Protein AF-A0A4Y2E070-F1 (afdb_monomer)

Secondary structure (DSSP, 8-state):
--HHHHHHHHHHHHHHHHHHHHHHHHHHHHHHHHHHHHHHHHHHHHHHHHHHHHHHHHHHHHHHHHHHHHHHHHHHHHHHHHHHHHHHHHHHHHHHHHHHHHHHHHHHHHHHHHHHHHHHHHHHHHHHHHHHHHHHHHHHHHHHHHHHHHHHHHHHHHHHHHTT--HHHHHHHHHHH--GGGGGGGGGS-GGGTT-HHHHHHHHHHHHSTHHHHHHHHHHHHH--PPTT--HHHHHHHHHHHHHHH-TTS-HHHHHHHHHHHHHHH-S-HHHHHHHHTSTTTT---SHHHHHHHHHHTS---GGG-----S-------SSS--

Solvent-accessible surface area (backbone atoms only — not comparable to full-atom values): 18155 Å² total; per-residue (Å²): 125,66,67,65,52,50,54,50,47,52,50,49,51,51,48,50,52,48,50,50,50,49,49,51,53,48,49,51,51,49,49,53,52,49,50,51,48,50,53,52,49,51,53,48,49,55,52,49,51,53,47,51,54,53,50,49,52,50,50,53,52,50,51,51,52,51,50,52,53,49,51,55,49,51,54,52,50,51,50,52,49,52,50,51,52,52,49,54,52,53,53,52,52,51,51,52,52,48,54,53,49,53,54,51,50,57,51,50,54,52,51,53,53,51,52,51,54,53,49,56,50,50,53,53,52,53,52,52,53,51,52,53,48,51,53,53,52,50,52,51,50,54,54,49,52,50,52,51,50,53,51,48,51,52,52,51,51,52,53,36,59,78,69,67,53,49,62,54,53,47,14,49,50,50,63,72,67,42,55,73,81,62,38,59,53,56,77,77,50,59,78,89,42,58,50,37,39,68,57,51,52,52,48,47,46,63,59,74,32,72,52,53,60,22,52,47,34,48,49,52,60,70,73,46,59,56,58,92,90,58,51,68,67,60,52,46,55,50,41,50,51,39,41,54,58,35,40,67,88,51,57,68,69,61,43,45,41,50,34,52,52,50,48,53,72,18,47,72,51,66,68,63,33,51,58,63,68,66,46,97,53,77,89,69,49,73,50,85,64,46,60,53,51,59,54,50,67,74,51,90,62,78,74,85,72,75,72,81,77,87,83,83,87,72,96,77,79,91,79,77,85,86,124

Foldseek 3Di:
DVVVVVVVVVVVVVVVVVVVVVVVVVVVVVVVVVVVVVVVVVVVVVVVVVVVVVVVVVVVVVVVVVVVVVVVVVVVVVVVVVVVVVVVVVVVVVVVVVVVVVVVVVVVVVVVVVVVVVVVVVVVVVVVVVVVVVVVVVVVVVVVLVVVVVVVVVVLVVVCVVVVPDLQRSLVVVQVPQDDPLNVLVVVDPPVCSSHNVSSVVSSCVVSNCVVQLVVLVVCLVPAAADDPRDLVNLLVVLLVSLCRNPVVDDLQVSQLVSLVSSLVRYPDVVLSVVLVPPVPSVPSRDPVVSVVSSVVVPPDPPPPPDDDDDDDDDDDPPPPPD

Sequence (323 aa):
MAEMKAGQEEMRVAQAGLEQKMEVGQEEMRSVQEEMRSVQEEMRSVQEEMRSVQEEMRSVQEEMRSGQKRLEKELRSGQEEMKSQIQAHTESQIEEIKIHVDLCIGKIEKEVQCVKLKIEEVESEVQRKIEEVEQKVQGKIGDIERRLNELFKTHFDVVSFTNGWTDFVKANQLVASLQGSAAEVLQGIPSDKLTDITAIEKALEFRFGDRHLTQFYRTELKTKRQKQGESLQVLAADVERLMSLAYAECPLDVRESLAAQYFVDTIRDEEKQLSTRLIPDSTYVCSKFDFYLILSCHGKFDASNLKRNCCKLTMQNLSTLLA

Organism: Araneus ventricosus (NCBI:txid182803)

Structure (mmCIF, N/CA/C/O backbone):
data_AF-A0A4Y2E070-F1
#
_entry.id   AF-A0A4Y2E070-F1
#
loop_
_atom_site.group_PDB
_atom_site.id
_atom_site.type_symbol
_atom_site.label_atom_id
_atom_site.label_alt_id
_atom_site.label_comp_id
_atom_site.label_asym_id
_atom_site.label_entity_id
_atom_site.label_seq_id
_atom_site.pdbx_PDB_ins_code
_atom_site.Cartn_x
_atom_site.Cartn_y
_atom_site.Cartn_z
_atom_site.occupancy
_atom_site.B_iso_or_equiv
_atom_site.auth_seq_id
_atom_site.auth_comp_id
_atom_site.auth_asym_id
_atom_site.auth_atom_id
_atom_site.pdbx_PDB_model_num
ATOM 1 N N . MET A 1 1 ? -106.999 -14.471 136.979 1.00 51.81 1 MET A N 1
ATOM 2 C CA . MET A 1 1 ? -105.984 -15.538 136.779 1.00 51.81 1 MET A CA 1
ATOM 3 C C . MET A 1 1 ? -105.930 -16.056 135.329 1.00 51.81 1 MET A C 1
ATOM 5 O O . MET A 1 1 ? -104.889 -16.568 134.946 1.00 51.81 1 MET A O 1
ATOM 9 N N . ALA A 1 2 ? -106.987 -15.893 134.510 1.00 53.50 2 ALA A N 1
ATOM 10 C CA . ALA A 1 2 ? -106.996 -16.280 133.087 1.00 53.50 2 ALA A CA 1
ATOM 11 C C . ALA A 1 2 ? -106.392 -15.221 132.128 1.00 53.50 2 ALA A C 1
ATOM 13 O O . ALA A 1 2 ? -105.669 -15.584 131.210 1.00 53.50 2 ALA A O 1
ATOM 14 N N . GLU A 1 3 ? -106.587 -13.921 132.381 1.00 53.84 3 GLU A N 1
ATOM 15 C CA . GLU A 1 3 ? -106.097 -12.837 131.497 1.00 53.84 3 GLU A CA 1
ATOM 16 C C . GLU A 1 3 ? -104.566 -12.647 131.519 1.00 53.84 3 GLU A C 1
ATOM 18 O O . GLU A 1 3 ? -103.963 -12.315 130.505 1.00 53.84 3 GLU A O 1
ATOM 23 N N . MET A 1 4 ? -103.902 -12.950 132.642 1.00 56.19 4 MET A N 1
ATOM 24 C CA . MET A 1 4 ? -102.434 -12.875 132.756 1.00 56.19 4 MET A CA 1
ATOM 25 C C . MET A 1 4 ? -101.726 -14.022 132.011 1.00 56.19 4 MET A C 1
ATOM 27 O O . MET A 1 4 ? -100.620 -13.837 131.515 1.00 56.19 4 MET A O 1
ATOM 31 N N . LYS A 1 5 ? -102.385 -15.185 131.878 1.00 56.62 5 LYS A N 1
ATOM 32 C CA . LYS A 1 5 ? -101.902 -16.295 131.040 1.00 56.62 5 LYS A CA 1
ATOM 33 C C . LYS A 1 5 ? -102.083 -16.006 129.548 1.00 56.62 5 LYS A C 1
ATOM 35 O O . LYS A 1 5 ? -101.213 -16.371 128.773 1.00 56.62 5 LYS A O 1
ATOM 40 N N . ALA A 1 6 ? -103.163 -15.325 129.158 1.00 57.81 6 ALA A N 1
ATOM 41 C CA . ALA A 1 6 ? -103.382 -14.909 127.772 1.00 57.81 6 ALA A CA 1
ATOM 42 C C . ALA A 1 6 ? -102.360 -13.849 127.319 1.00 57.81 6 ALA A C 1
ATOM 44 O O . ALA A 1 6 ? -101.779 -13.991 126.252 1.00 57.81 6 ALA A O 1
ATOM 45 N N . GLY A 1 7 ? -102.055 -12.855 128.163 1.00 60.75 7 GLY A N 1
ATOM 46 C CA . GLY A 1 7 ? -101.019 -11.855 127.865 1.00 60.75 7 GLY A CA 1
ATOM 47 C C . GLY A 1 7 ? -99.589 -12.416 127.851 1.00 60.75 7 GLY A C 1
ATOM 48 O O . GLY A 1 7 ? -98.762 -11.962 127.065 1.00 60.75 7 GLY A O 1
ATOM 49 N N . GLN A 1 8 ? -99.288 -13.427 128.677 1.00 60.06 8 GLN A N 1
ATOM 50 C CA . GLN A 1 8 ? -98.005 -14.142 128.614 1.00 60.06 8 GLN A CA 1
ATOM 51 C C . GLN A 1 8 ? -97.885 -15.014 127.361 1.00 60.06 8 GLN A C 1
ATOM 53 O O . GLN A 1 8 ? -96.803 -15.082 126.784 1.00 60.06 8 GLN A O 1
ATOM 58 N N . GLU A 1 9 ? -98.975 -15.643 126.916 1.00 57.19 9 GLU A N 1
ATOM 59 C CA . GLU A 1 9 ? -98.976 -16.447 125.692 1.00 57.19 9 GLU A CA 1
ATOM 60 C C . GLU A 1 9 ? -98.931 -15.569 124.431 1.00 57.19 9 GLU A C 1
ATOM 62 O O . GLU A 1 9 ? -98.159 -15.867 123.528 1.00 57.19 9 GLU A O 1
ATOM 67 N N . GLU A 1 10 ? -99.637 -14.432 124.384 1.00 61.44 10 GLU A N 1
ATOM 68 C CA . GLU A 1 10 ? -99.498 -13.458 123.287 1.00 61.44 10 GLU A CA 1
ATOM 69 C C . GLU A 1 10 ? -98.092 -12.857 123.220 1.00 61.44 10 GLU A C 1
ATOM 71 O O . GLU A 1 10 ? -97.543 -12.713 122.132 1.00 61.44 10 GLU A O 1
ATOM 76 N N . MET A 1 11 ? -97.468 -12.558 124.365 1.00 65.69 11 MET A N 1
ATOM 77 C CA . MET A 1 11 ? -96.079 -12.093 124.408 1.00 65.69 11 MET A CA 1
ATOM 78 C C . MET A 1 11 ? -95.110 -13.176 123.936 1.00 65.69 11 MET A C 1
ATOM 80 O O . MET A 1 11 ? -94.160 -12.874 123.221 1.00 65.69 11 MET A O 1
ATOM 84 N N . ARG A 1 12 ? -95.366 -14.442 124.276 1.00 68.38 12 ARG A N 1
ATOM 85 C CA . ARG A 1 12 ? -94.552 -15.572 123.831 1.00 68.38 12 ARG A CA 1
ATOM 86 C C . ARG A 1 12 ? -94.720 -15.851 122.334 1.00 68.38 12 ARG A C 1
ATOM 88 O O . ARG A 1 12 ? -93.732 -16.132 121.665 1.00 68.38 12 ARG A O 1
ATOM 95 N N . VAL A 1 13 ? -95.932 -15.718 121.795 1.00 72.88 13 VAL A N 1
ATOM 96 C CA . VAL A 1 13 ? -96.225 -15.835 120.355 1.00 72.88 13 VAL A CA 1
ATOM 97 C C . VAL A 1 13 ? -95.662 -14.641 119.579 1.00 72.88 13 VAL A C 1
ATOM 99 O O . VAL A 1 13 ? -95.104 -14.827 118.502 1.00 72.88 13 VAL A O 1
ATOM 102 N N . ALA A 1 14 ? -95.728 -13.426 120.128 1.00 71.31 14 ALA A N 1
ATOM 103 C CA . ALA A 1 14 ? -95.112 -12.239 119.538 1.00 71.31 14 ALA A CA 1
ATOM 104 C C . ALA A 1 14 ? -93.577 -12.304 119.577 1.00 71.31 14 ALA A C 1
ATOM 106 O O . ALA A 1 14 ? -92.933 -11.928 118.601 1.00 71.31 14 ALA A O 1
ATOM 107 N N . GLN A 1 15 ? -92.990 -12.820 120.664 1.00 71.12 15 GLN A N 1
ATOM 108 C CA . GLN A 1 15 ? -91.549 -13.047 120.790 1.00 71.12 15 GLN A CA 1
ATOM 109 C C . GLN A 1 15 ? -91.073 -14.141 119.827 1.00 71.12 15 GLN A C 1
ATOM 111 O O . GLN A 1 15 ? -90.113 -13.913 119.101 1.00 71.12 15 GLN A O 1
ATOM 116 N N . ALA A 1 16 ? -91.785 -15.268 119.736 1.00 73.81 16 ALA A N 1
ATOM 117 C CA . ALA A 1 16 ? -91.491 -16.322 118.766 1.00 73.81 16 ALA A CA 1
ATOM 118 C C . ALA A 1 16 ? -91.684 -15.847 117.313 1.00 73.81 16 ALA A C 1
ATOM 120 O O . ALA A 1 16 ? -90.888 -16.182 116.446 1.00 73.81 16 ALA A O 1
ATOM 121 N N . GLY A 1 17 ? -92.698 -15.020 117.034 1.00 77.62 17 GLY A N 1
ATOM 122 C CA . GLY A 1 17 ? -92.915 -14.426 115.710 1.00 77.62 17 GLY A CA 1
ATOM 123 C C . GLY A 1 17 ? -91.854 -13.386 115.330 1.00 77.62 17 GLY A C 1
ATOM 124 O O . GLY A 1 17 ? -91.522 -13.246 114.153 1.00 77.62 17 GLY A O 1
ATOM 125 N N . LEU A 1 18 ? -91.298 -12.675 116.315 1.00 74.81 18 LEU A N 1
ATOM 126 C CA . LEU A 1 18 ? -90.144 -11.792 116.134 1.00 74.81 18 LEU A CA 1
ATOM 127 C C . LEU A 1 18 ? -88.848 -12.581 115.930 1.00 74.81 18 LEU A C 1
ATOM 129 O O . LEU A 1 18 ? -88.094 -12.233 115.029 1.00 74.81 18 LEU A O 1
ATOM 133 N N . GLU A 1 19 ? -88.608 -13.640 116.706 1.00 74.19 19 GLU A N 1
ATOM 134 C CA . GLU A 1 19 ? -87.462 -14.547 116.535 1.00 74.19 19 GLU A CA 1
ATOM 135 C C . GLU A 1 19 ? -87.499 -15.220 115.161 1.00 74.19 19 GLU A C 1
ATOM 137 O O . GLU A 1 19 ? -86.508 -15.171 114.443 1.00 74.19 19 GLU A O 1
ATOM 142 N N . GLN A 1 20 ? -88.659 -15.718 114.728 1.00 78.75 20 GLN A N 1
ATOM 143 C CA . GLN A 1 20 ? -88.822 -16.354 113.421 1.00 78.75 20 GLN A CA 1
ATOM 144 C C . GLN A 1 20 ? -88.652 -15.360 112.262 1.00 78.75 20 GLN A C 1
ATOM 146 O O . GLN A 1 20 ? -88.022 -15.683 111.262 1.00 78.75 20 GLN A O 1
ATOM 151 N N . LYS A 1 21 ? -89.156 -14.122 112.384 1.00 76.44 21 LYS A N 1
ATOM 152 C CA . LYS A 1 21 ? -88.876 -13.059 111.400 1.00 76.44 21 LYS A CA 1
ATOM 153 C C . LYS A 1 21 ? -87.409 -12.632 111.397 1.00 76.44 21 LYS A C 1
ATOM 155 O O . LYS A 1 21 ? -86.909 -12.236 110.349 1.00 76.44 21 LYS A O 1
ATOM 160 N N . MET A 1 22 ? -86.733 -12.684 112.544 1.00 78.44 22 MET A N 1
ATOM 161 C CA . MET A 1 22 ? -85.303 -12.394 112.643 1.00 78.44 22 MET A CA 1
ATOM 162 C C . MET A 1 22 ? -84.474 -13.512 112.003 1.00 78.44 22 MET A C 1
ATOM 164 O O . MET A 1 22 ? -83.521 -13.209 111.299 1.00 78.44 22 MET A O 1
ATOM 168 N N . GLU A 1 23 ? -84.866 -14.773 112.188 1.00 74.94 23 GLU A N 1
ATOM 169 C CA . GLU A 1 23 ? -84.274 -15.940 111.526 1.00 74.94 23 GLU A CA 1
ATOM 170 C C . GLU A 1 23 ? -84.490 -15.896 110.012 1.00 74.94 23 GLU A C 1
ATOM 172 O O . GLU A 1 23 ? -83.516 -15.970 109.272 1.00 74.94 23 GLU A O 1
ATOM 177 N N . VAL A 1 24 ? -85.726 -15.664 109.550 1.00 76.69 24 VAL A N 1
ATOM 178 C CA . VAL A 1 24 ? -86.042 -15.494 108.120 1.00 76.69 24 VAL A CA 1
ATOM 179 C C . VAL A 1 24 ? -85.266 -14.315 107.535 1.00 76.69 24 VAL A C 1
ATOM 181 O O . VAL A 1 24 ? -84.656 -14.448 106.483 1.00 76.69 24 VAL A O 1
ATOM 184 N N . GLY A 1 25 ? -85.205 -13.180 108.237 1.00 79.69 25 GLY A N 1
ATOM 185 C CA . GLY A 1 25 ? -84.418 -12.025 107.802 1.00 79.69 25 GLY A CA 1
ATOM 186 C C . GLY A 1 25 ? -82.905 -12.281 107.796 1.00 79.69 25 GLY A C 1
ATOM 187 O O . GLY A 1 25 ? -82.196 -11.729 106.958 1.00 79.69 25 GLY A O 1
ATOM 188 N N . GLN A 1 26 ? -82.392 -13.122 108.699 1.00 78.94 26 GLN A N 1
ATOM 189 C CA . GLN A 1 26 ? -80.989 -13.545 108.708 1.00 78.94 26 GLN A CA 1
ATOM 190 C C . GLN A 1 26 ? -80.682 -14.551 107.596 1.00 78.94 26 GLN A C 1
ATOM 192 O O . GLN A 1 26 ? -79.623 -14.440 106.982 1.00 78.94 26 GLN A O 1
ATOM 197 N N . GLU A 1 27 ? -81.571 -15.505 107.317 1.00 79.00 27 GLU A N 1
ATOM 198 C CA . GLU A 1 27 ? -81.434 -16.444 106.199 1.00 79.00 27 GLU A CA 1
ATOM 199 C C . GLU A 1 27 ? -81.552 -15.737 104.851 1.00 79.00 27 GLU A C 1
ATOM 201 O O . GLU A 1 27 ? -80.714 -15.974 103.986 1.00 79.00 27 GLU A O 1
ATOM 206 N N . GLU A 1 28 ? -82.496 -14.808 104.686 1.00 81.06 28 GLU A N 1
ATOM 207 C CA . GLU A 1 28 ? -82.576 -13.951 103.499 1.00 81.06 28 GLU A CA 1
ATOM 208 C C . GLU A 1 28 ? -81.306 -13.105 103.349 1.00 81.06 28 GLU A C 1
ATOM 210 O O . GLU A 1 28 ? -80.738 -13.038 102.264 1.00 81.06 28 GLU A O 1
ATOM 215 N N . MET A 1 29 ? -80.786 -12.516 104.432 1.00 85.12 29 MET A N 1
ATOM 216 C CA . MET A 1 29 ? -79.527 -11.763 104.381 1.00 85.12 29 MET A CA 1
ATOM 217 C C . MET A 1 29 ? -78.334 -12.657 104.020 1.00 85.12 29 MET A C 1
ATOM 219 O O . MET A 1 29 ? -77.451 -12.230 103.278 1.00 85.12 29 MET A O 1
ATOM 223 N N . ARG A 1 30 ? -78.312 -13.901 104.508 1.00 84.38 30 ARG A N 1
ATOM 224 C CA . ARG A 1 30 ? -77.272 -14.889 104.201 1.00 84.38 30 ARG A CA 1
ATOM 225 C C . ARG A 1 30 ? -77.366 -15.359 102.743 1.00 84.38 30 ARG A C 1
ATOM 227 O O . ARG A 1 30 ? -76.339 -15.409 102.077 1.00 84.38 30 ARG A O 1
ATOM 234 N N . SER A 1 31 ? -78.577 -15.593 102.238 1.00 85.44 31 SER A N 1
ATOM 235 C CA . SER A 1 31 ? -78.869 -15.891 100.829 1.00 85.44 31 SER A CA 1
ATOM 236 C C . SER A 1 31 ? -78.444 -14.746 99.912 1.00 85.44 31 SER A C 1
ATOM 238 O O . SER A 1 31 ? -77.723 -14.976 98.947 1.00 85.44 31 SER A O 1
ATOM 240 N N . VAL A 1 32 ? -78.812 -13.505 100.241 1.00 84.50 32 VAL A N 1
ATOM 241 C CA . VAL A 1 32 ? -78.405 -12.312 99.484 1.00 84.50 32 VAL A CA 1
ATOM 242 C C . VAL A 1 32 ? -76.883 -12.155 99.501 1.00 84.50 32 VAL A C 1
ATOM 244 O O . VAL A 1 32 ? -76.286 -11.777 98.495 1.00 84.50 32 VAL A O 1
ATOM 247 N N . GLN A 1 33 ? -76.227 -12.468 100.621 1.00 83.19 33 GLN A N 1
ATOM 248 C CA . GLN A 1 33 ? -74.772 -12.403 100.730 1.00 83.19 33 GLN A CA 1
ATOM 249 C C . GLN A 1 33 ? -74.071 -13.505 99.920 1.00 83.19 33 GLN A C 1
ATOM 251 O O . GLN A 1 33 ? -73.007 -13.243 99.360 1.00 83.19 33 GLN A O 1
ATOM 256 N N . GLU A 1 34 ? -74.646 -14.707 99.833 1.00 83.94 34 GLU A N 1
ATOM 257 C CA . GLU A 1 34 ? -74.166 -15.791 98.967 1.00 83.94 34 GLU A CA 1
ATOM 258 C C . GLU A 1 34 ? -74.376 -15.481 97.482 1.00 83.94 34 GLU A C 1
ATOM 260 O O . GLU A 1 34 ? -73.427 -15.625 96.711 1.00 83.94 34 GLU A O 1
ATOM 265 N N . GLU A 1 35 ? -75.543 -14.965 97.083 1.00 87.62 35 GLU A N 1
ATOM 266 C CA . GLU A 1 35 ? -75.770 -14.507 95.706 1.00 87.62 35 GLU A CA 1
ATOM 267 C C . GLU A 1 35 ? -74.816 -13.373 95.331 1.00 87.62 35 GLU A C 1
ATOM 269 O O . GLU A 1 35 ? -74.200 -13.408 94.270 1.00 87.62 35 GLU A O 1
ATOM 274 N N . MET A 1 36 ? -74.600 -12.398 96.219 1.00 88.81 36 MET A N 1
ATOM 275 C CA . MET A 1 36 ? -73.640 -11.320 95.973 1.00 88.81 36 MET A CA 1
ATOM 276 C C . MET A 1 36 ? -72.209 -11.851 95.823 1.00 88.81 36 MET A C 1
ATOM 278 O O . MET A 1 36 ? -71.437 -11.320 95.023 1.00 88.81 36 MET A O 1
ATOM 282 N N . ARG A 1 37 ? -71.856 -12.919 96.549 1.00 89.25 37 ARG A N 1
ATOM 283 C CA . ARG A 1 37 ? -70.568 -13.612 96.410 1.00 89.25 37 ARG A CA 1
ATOM 284 C C . ARG A 1 37 ? -70.455 -14.322 95.062 1.00 89.25 37 ARG A C 1
ATOM 286 O O . ARG A 1 37 ? -69.438 -14.164 94.396 1.00 89.25 37 ARG A O 1
ATOM 293 N N . SER A 1 38 ? -71.504 -15.038 94.658 1.00 90.31 38 SER A N 1
ATOM 294 C CA . SER A 1 38 ? -71.609 -15.711 93.358 1.00 90.31 38 SER A CA 1
ATOM 295 C C . SER A 1 38 ? -71.497 -14.714 92.204 1.00 90.31 38 SER A C 1
ATOM 297 O O . SER A 1 38 ? -70.653 -14.890 91.331 1.00 90.31 38 SER A O 1
ATOM 299 N N . VAL A 1 39 ? -72.248 -13.611 92.245 1.00 89.50 39 VAL A N 1
ATOM 300 C CA . VAL A 1 39 ? -72.174 -12.535 91.244 1.00 89.50 39 VAL A CA 1
ATOM 301 C C . VAL A 1 39 ? -70.767 -11.932 91.187 1.00 89.50 39 VAL A C 1
ATOM 303 O O . VAL A 1 39 ? -70.263 -11.624 90.109 1.00 89.50 39 VAL A O 1
ATOM 306 N N . GLN A 1 40 ? -70.098 -11.773 92.332 1.00 87.56 40 GLN A N 1
ATOM 307 C CA . GLN A 1 40 ? -68.738 -11.239 92.380 1.00 87.56 40 GLN A CA 1
ATOM 308 C C . GLN A 1 40 ? -67.697 -12.223 91.820 1.00 87.56 40 GLN A C 1
ATOM 310 O O . GLN A 1 40 ? -66.732 -11.783 91.194 1.00 87.56 40 GLN A O 1
ATOM 315 N N . GLU A 1 41 ? -67.883 -13.530 92.017 1.00 89.06 41 GLU A N 1
ATOM 316 C CA . GLU A 1 41 ? -67.060 -14.581 91.406 1.00 89.06 41 GLU A CA 1
ATOM 317 C C . GLU A 1 41 ? -67.287 -14.679 89.894 1.00 89.06 41 GLU A C 1
ATOM 319 O O . GLU A 1 41 ? -66.308 -14.705 89.148 1.00 89.06 41 GLU A O 1
ATOM 324 N N . GLU A 1 42 ? -68.535 -14.626 89.420 1.00 91.38 42 GLU A N 1
ATOM 325 C CA . GLU A 1 42 ? -68.837 -14.570 87.984 1.00 91.38 42 GLU A CA 1
ATOM 326 C C . GLU A 1 42 ? -68.249 -13.316 87.333 1.00 91.38 42 GLU A C 1
ATOM 328 O O . GLU A 1 42 ? -67.615 -13.401 86.284 1.00 91.38 42 GLU A O 1
ATOM 333 N N . MET A 1 43 ? -68.365 -12.151 87.977 1.00 91.50 43 MET A N 1
ATOM 334 C CA . MET A 1 43 ? -67.761 -10.916 87.473 1.00 91.50 43 MET A CA 1
ATOM 335 C C . MET A 1 43 ? -66.233 -11.025 87.383 1.00 91.50 43 MET A C 1
ATOM 337 O O . MET A 1 43 ? -65.627 -10.487 86.455 1.00 91.50 43 MET A O 1
ATOM 341 N N . ARG A 1 44 ? -65.605 -11.740 88.323 1.00 92.44 44 ARG A N 1
ATOM 342 C CA . ARG A 1 44 ? -64.161 -12.005 88.314 1.00 92.44 44 ARG A CA 1
ATOM 343 C C . ARG A 1 44 ? -63.771 -12.944 87.172 1.00 92.44 44 ARG A C 1
ATOM 345 O O . ARG A 1 44 ? -62.819 -12.641 86.461 1.00 92.44 44 ARG A O 1
ATOM 352 N N . SER A 1 45 ? -64.544 -14.012 86.973 1.00 92.31 45 SER A N 1
ATOM 353 C CA . SER A 1 45 ? -64.421 -14.955 85.854 1.00 92.31 45 SER A CA 1
ATOM 354 C C . SER A 1 45 ? -64.517 -14.235 84.505 1.00 92.31 45 SER A C 1
ATOM 356 O O . SER A 1 45 ? -63.587 -14.294 83.705 1.00 92.31 45 SER A O 1
ATOM 358 N N . VAL A 1 46 ? -65.568 -13.435 84.293 1.00 92.06 46 VAL A N 1
ATOM 359 C CA . VAL A 1 46 ? -65.755 -12.647 83.063 1.00 92.06 46 VAL A CA 1
ATOM 360 C C . VAL A 1 46 ? -64.587 -11.683 82.832 1.00 92.06 46 VAL A C 1
ATOM 362 O O . VAL A 1 46 ? -64.155 -11.480 81.699 1.00 92.06 46 VAL A O 1
ATOM 365 N N . GLN A 1 47 ? -64.041 -11.083 83.893 1.00 89.38 47 GLN A N 1
ATOM 366 C CA . GLN A 1 47 ? -62.906 -10.167 83.784 1.00 89.38 47 GLN A CA 1
ATOM 367 C C . GLN A 1 47 ? -61.591 -10.888 83.439 1.00 89.38 47 GLN A C 1
ATOM 369 O O . GLN A 1 47 ? -60.746 -10.318 82.741 1.00 89.38 47 GLN A O 1
ATOM 374 N N . GLU A 1 48 ? -61.410 -12.125 83.906 1.00 91.44 48 GLU A N 1
ATOM 375 C CA . GLU A 1 48 ? -60.293 -12.997 83.525 1.00 91.44 48 GLU A CA 1
ATOM 376 C C . GLU A 1 48 ? -60.426 -13.487 82.079 1.00 91.44 48 GLU A C 1
ATOM 378 O O . GLU A 1 48 ? -59.461 -13.367 81.321 1.00 91.44 48 GLU A O 1
ATOM 383 N N . GLU A 1 49 ? -61.616 -13.919 81.649 1.00 92.88 49 GLU A N 1
ATOM 384 C CA . GLU A 1 49 ? -61.874 -14.270 80.246 1.00 92.88 49 GLU A CA 1
ATOM 385 C C . GLU A 1 49 ? -61.644 -13.073 79.318 1.00 92.88 49 GLU A C 1
ATOM 387 O O . GLU A 1 49 ? -60.961 -13.191 78.303 1.00 92.88 49 GLU A O 1
ATOM 392 N N . MET A 1 50 ? -62.125 -11.881 79.685 1.00 93.00 50 MET A N 1
ATOM 393 C CA . MET A 1 50 ? -61.905 -10.665 78.898 1.00 93.00 50 MET A CA 1
ATOM 394 C C . MET A 1 50 ? -60.414 -10.312 78.786 1.00 93.00 50 MET A C 1
ATOM 396 O O . MET A 1 50 ? -59.967 -9.852 77.732 1.00 93.00 50 MET A O 1
ATOM 400 N N . ARG A 1 51 ? -59.625 -10.551 79.844 1.00 93.94 51 ARG A N 1
ATOM 401 C CA . ARG A 1 51 ? -58.161 -10.424 79.791 1.00 93.94 51 ARG A CA 1
ATOM 402 C C . ARG A 1 51 ? -57.542 -11.436 78.836 1.00 93.94 51 ARG A C 1
ATOM 404 O O . ARG A 1 51 ? -56.725 -11.039 78.010 1.00 93.94 51 ARG A O 1
ATOM 411 N N . SER A 1 52 ? -57.946 -12.701 78.935 1.00 94.00 52 SER A N 1
ATOM 412 C CA . SER A 1 52 ? -57.469 -13.776 78.064 1.00 94.00 52 SER A CA 1
ATOM 413 C C . SER A 1 52 ? -57.754 -13.463 76.593 1.00 94.00 52 SER A C 1
ATOM 415 O O . SER A 1 52 ? -56.830 -13.464 75.783 1.00 94.00 52 SER A O 1
ATOM 417 N N . VAL A 1 53 ? -58.981 -13.054 76.256 1.00 93.56 53 VAL A N 1
ATOM 418 C CA . VAL A 1 53 ? -59.354 -12.637 74.894 1.00 93.56 53 VAL A CA 1
ATOM 419 C C . VAL A 1 53 ? -58.508 -11.453 74.417 1.00 93.56 53 VAL A C 1
ATOM 421 O O . VAL A 1 53 ? -58.093 -11.405 73.259 1.00 93.56 53 VAL A O 1
ATOM 424 N N . GLN A 1 54 ? -58.219 -10.483 75.289 1.00 91.94 54 GLN A N 1
ATOM 425 C CA . GLN A 1 54 ? -57.395 -9.328 74.929 1.00 91.94 54 GLN A CA 1
ATOM 426 C C . GLN A 1 54 ? -55.926 -9.709 74.671 1.00 91.94 54 GLN A C 1
ATOM 428 O O . GLN A 1 54 ? -55.277 -9.115 73.803 1.00 91.94 54 GLN A O 1
ATOM 433 N N . GLU A 1 55 ? -55.396 -10.685 75.407 1.00 93.12 55 GLU A N 1
ATOM 434 C CA . GLU A 1 55 ? -54.065 -11.251 75.179 1.00 93.12 55 GLU A CA 1
ATOM 435 C C . GLU A 1 55 ? -54.010 -12.067 73.885 1.00 93.12 55 GLU A C 1
ATOM 437 O O . GLU A 1 55 ? -53.099 -11.853 73.082 1.00 93.12 55 GLU A O 1
ATOM 442 N N . GLU A 1 56 ? -55.013 -12.906 73.615 1.00 94.56 56 GLU A N 1
ATOM 443 C CA . GLU A 1 56 ? -55.119 -13.626 72.342 1.00 94.56 56 GLU A CA 1
ATOM 444 C C . GLU A 1 56 ? -55.214 -12.660 71.157 1.00 94.56 56 GLU A C 1
ATOM 446 O O . GLU A 1 56 ? -54.497 -12.813 70.169 1.00 94.56 56 GLU A O 1
ATOM 451 N N . MET A 1 57 ? -56.021 -11.601 71.265 1.00 94.00 57 MET A N 1
ATOM 452 C CA . MET A 1 57 ? -56.146 -10.596 70.207 1.00 94.00 57 MET A CA 1
ATOM 453 C C . MET A 1 57 ? -54.817 -9.880 69.931 1.00 94.00 57 MET A C 1
ATOM 455 O O . MET A 1 57 ? -54.488 -9.615 68.771 1.00 94.00 57 MET A O 1
ATOM 459 N N . ARG A 1 58 ? -54.021 -9.594 70.973 1.00 94.69 58 ARG A N 1
ATOM 460 C CA . ARG A 1 58 ? -52.656 -9.072 70.797 1.00 94.69 58 ARG A CA 1
ATOM 461 C C . ARG A 1 58 ? -51.752 -10.080 70.104 1.00 94.69 58 ARG A C 1
ATOM 463 O O . ARG A 1 58 ? -51.056 -9.696 69.168 1.00 94.69 58 ARG A O 1
ATOM 470 N N . 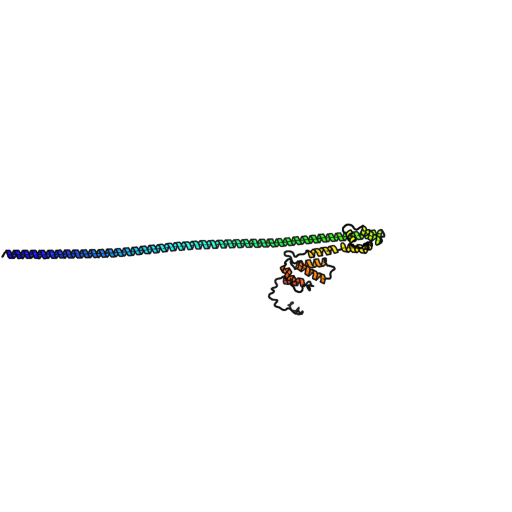SER A 1 59 ? -51.783 -11.339 70.535 1.00 94.88 59 SER A N 1
ATOM 471 C CA . SER A 1 59 ? -50.987 -12.412 69.937 1.00 94.88 59 SER A CA 1
ATOM 472 C C . SER A 1 59 ? -51.296 -12.570 68.446 1.00 94.88 59 SER A C 1
ATOM 474 O O . SER A 1 59 ? -50.383 -12.512 67.624 1.00 94.88 59 SER A O 1
ATOM 476 N N . VAL A 1 60 ? -52.577 -12.627 68.070 1.00 93.88 60 VAL A N 1
ATOM 477 C CA . VAL A 1 60 ? -53.016 -12.693 66.666 1.00 93.88 60 VAL A CA 1
ATOM 478 C C . VAL A 1 60 ? -52.538 -11.474 65.870 1.00 93.88 60 VAL A C 1
ATOM 480 O O . VAL A 1 60 ? -52.106 -11.600 64.723 1.00 93.88 60 VAL A O 1
ATOM 483 N N . GLN A 1 61 ? -52.580 -10.277 66.459 1.00 92.88 61 GLN A N 1
ATOM 484 C CA . GLN A 1 61 ? -52.121 -9.061 65.788 1.00 92.88 61 GLN A CA 1
ATOM 485 C C . GLN A 1 61 ? -50.596 -9.042 65.576 1.00 92.88 61 GLN A C 1
ATOM 487 O O . GLN A 1 61 ? -50.120 -8.558 64.542 1.00 92.88 61 GLN A O 1
ATOM 492 N N . GLU A 1 62 ? -49.822 -9.565 66.528 1.00 93.56 62 GLU A N 1
ATOM 493 C CA . GLU A 1 62 ? -48.371 -9.730 66.404 1.00 93.56 62 GLU A CA 1
ATOM 494 C C . GLU A 1 62 ? -48.002 -10.800 65.374 1.00 93.56 62 GLU A C 1
ATOM 496 O O . GLU A 1 62 ? -47.153 -10.544 64.515 1.00 93.56 62 GLU A O 1
ATOM 501 N N . GLU A 1 63 ? -48.690 -11.944 65.390 1.00 94.38 63 GLU A N 1
ATOM 502 C CA . GLU A 1 63 ? -48.567 -13.005 64.387 1.00 94.38 63 GLU A CA 1
ATOM 503 C C . GLU A 1 63 ? -48.803 -12.443 62.982 1.00 94.38 63 GLU A C 1
ATOM 505 O O . GLU A 1 63 ? -47.938 -12.567 62.116 1.00 94.38 63 GLU A O 1
ATOM 510 N N . MET A 1 64 ? -49.900 -11.709 62.771 1.00 94.06 64 MET A N 1
ATOM 511 C CA . MET A 1 64 ? -50.227 -11.095 61.481 1.00 94.06 64 MET A CA 1
ATOM 512 C C . MET A 1 64 ? -49.150 -10.109 61.013 1.00 94.06 64 MET A C 1
ATOM 514 O O . MET A 1 64 ? -48.725 -10.144 59.856 1.00 94.06 64 MET A O 1
ATOM 518 N N . ARG A 1 65 ? -48.642 -9.261 61.917 1.00 95.44 65 ARG A N 1
ATOM 519 C CA . ARG A 1 65 ? -47.527 -8.347 61.616 1.00 95.44 65 ARG A CA 1
ATOM 520 C C . ARG A 1 65 ? -46.249 -9.092 61.253 1.00 95.44 65 ARG A C 1
ATOM 522 O O . ARG A 1 65 ? -45.528 -8.663 60.350 1.00 95.44 65 ARG A O 1
ATOM 529 N N . SER A 1 66 ? -45.933 -10.162 61.975 1.00 94.38 66 SER A N 1
ATOM 530 C CA . SER A 1 66 ? -44.734 -10.957 61.720 1.00 94.38 66 SER A CA 1
ATOM 531 C C . SER A 1 66 ? -44.843 -11.711 60.391 1.00 94.38 66 SER A C 1
ATOM 533 O O . SER A 1 66 ? -43.900 -11.668 59.602 1.00 94.38 66 SER A O 1
ATOM 535 N N . GLY A 1 67 ? -46.013 -12.280 60.085 1.00 95.25 67 GLY A N 1
ATOM 536 C CA . GLY A 1 67 ? -46.331 -12.913 58.809 1.00 95.25 67 GLY A CA 1
ATOM 537 C C . GLY A 1 67 ? -46.205 -11.943 57.637 1.00 95.25 67 GLY A C 1
ATOM 538 O O . GLY A 1 67 ? -45.533 -12.256 56.656 1.00 95.25 67 GLY A O 1
ATOM 539 N N . GLN A 1 68 ? -46.742 -10.725 57.768 1.00 94.25 68 GLN A N 1
ATOM 540 C CA . GLN A 1 68 ? -46.635 -9.693 56.733 1.00 94.25 68 GLN A CA 1
ATOM 541 C C . GLN A 1 68 ? -45.176 -9.300 56.454 1.00 94.25 68 GLN A C 1
ATOM 543 O O . GLN A 1 68 ? -44.756 -9.263 55.298 1.00 94.25 68 GLN A O 1
ATOM 548 N N . LYS A 1 69 ? -44.371 -9.080 57.504 1.00 94.50 69 LYS A N 1
ATOM 549 C CA . LYS A 1 69 ? -42.930 -8.800 57.356 1.00 94.50 69 LYS A CA 1
ATOM 550 C C . LYS A 1 69 ? -42.176 -9.961 56.706 1.00 94.50 69 LYS A C 1
ATOM 552 O O . LYS A 1 69 ? -41.233 -9.736 55.949 1.00 94.50 69 LYS A O 1
ATOM 557 N N . ARG A 1 70 ? -42.555 -11.201 57.028 1.00 95.44 70 ARG A N 1
ATOM 558 C CA . ARG A 1 70 ? -41.923 -12.408 56.485 1.00 95.44 70 ARG A CA 1
ATOM 559 C C . ARG A 1 70 ? -42.208 -12.545 54.988 1.00 95.44 70 ARG A C 1
ATOM 561 O O . ARG A 1 70 ? -41.267 -12.743 54.227 1.00 95.44 70 ARG A O 1
ATOM 568 N N . LEU A 1 71 ? -43.455 -12.312 54.575 1.00 94.88 71 LEU A N 1
ATOM 569 C CA . LEU A 1 71 ? -43.875 -12.311 53.172 1.00 94.88 71 LEU A CA 1
ATOM 570 C C . LEU A 1 71 ? -43.171 -11.218 52.349 1.00 94.88 71 LEU A C 1
ATOM 572 O O . LEU A 1 71 ? -42.649 -11.504 51.275 1.00 94.88 71 LEU A O 1
ATOM 576 N N . GLU A 1 72 ? -43.092 -9.982 52.857 1.00 94.00 72 GLU A N 1
ATOM 577 C CA . GLU A 1 72 ? -42.340 -8.906 52.188 1.00 94.00 72 GLU A CA 1
ATOM 578 C C . GLU A 1 72 ? -40.863 -9.263 52.007 1.00 94.00 72 GLU A C 1
ATOM 580 O O . GLU A 1 72 ? -40.280 -9.006 50.951 1.00 94.00 72 GLU A O 1
ATOM 585 N N . LYS A 1 73 ? -40.247 -9.863 53.032 1.00 95.69 73 LYS A N 1
ATOM 586 C CA . LYS A 1 73 ? -38.844 -10.272 52.971 1.00 95.69 73 LYS A CA 1
ATOM 587 C C . LYS A 1 73 ? -38.626 -11.361 51.924 1.00 95.69 73 LYS A C 1
ATOM 589 O O . LYS A 1 73 ? -37.667 -11.245 51.168 1.00 95.69 73 LYS A O 1
ATOM 594 N N . GLU A 1 74 ? -39.495 -12.369 51.870 1.00 95.25 74 GLU A N 1
ATOM 595 C CA . GLU A 1 74 ? -39.414 -13.453 50.883 1.00 95.25 74 GLU A CA 1
ATOM 596 C C . GLU A 1 74 ? -39.605 -12.943 49.451 1.00 95.25 74 GLU A C 1
ATOM 598 O O . GLU A 1 74 ? -38.812 -13.280 48.572 1.00 95.25 74 GLU A O 1
ATOM 603 N N . LEU A 1 75 ? -40.589 -12.066 49.225 1.00 94.88 75 LEU A N 1
ATOM 604 C CA . LEU A 1 75 ? -40.795 -11.409 47.930 1.00 94.88 75 LEU A CA 1
ATOM 605 C C . LEU A 1 75 ? -39.558 -10.621 47.503 1.00 94.88 75 LEU A C 1
ATOM 607 O O . LEU A 1 75 ? -39.094 -10.752 46.371 1.00 94.88 75 LEU A O 1
ATOM 611 N N . ARG A 1 76 ? -38.992 -9.833 48.421 1.00 96.31 76 ARG A N 1
ATOM 612 C CA . ARG A 1 76 ? -37.806 -9.028 48.138 1.00 96.31 76 ARG A CA 1
ATOM 613 C C . ARG A 1 76 ? -36.586 -9.899 47.851 1.00 96.31 76 ARG A C 1
ATOM 615 O O . ARG A 1 76 ? -35.871 -9.622 46.895 1.00 96.31 76 ARG A O 1
ATOM 622 N N . SER A 1 77 ? -36.351 -10.955 48.632 1.00 95.12 77 SER A N 1
ATOM 623 C CA . SER A 1 77 ? -35.229 -11.863 48.375 1.00 95.12 77 SER A CA 1
ATOM 624 C C . SER A 1 77 ? -35.395 -12.624 47.062 1.00 95.12 77 SER A C 1
ATOM 626 O O . SER A 1 77 ? -34.426 -12.732 46.322 1.00 95.12 77 SER A O 1
ATOM 628 N N . GLY A 1 78 ? -36.608 -13.078 46.730 1.00 96.06 78 GLY A N 1
ATOM 629 C CA . GLY A 1 78 ? -36.872 -13.758 45.460 1.00 96.06 78 GLY A CA 1
ATOM 630 C C . GLY A 1 78 ? -36.679 -12.841 44.248 1.00 96.06 78 GLY A C 1
ATOM 631 O O . GLY A 1 78 ? -36.135 -13.265 43.230 1.00 96.06 78 GLY A O 1
ATOM 632 N N . GLN A 1 79 ? -37.063 -11.565 44.360 1.00 94.38 79 GLN A N 1
ATOM 633 C CA . GLN A 1 79 ? -36.809 -10.567 43.316 1.00 94.38 79 GLN A CA 1
ATOM 634 C C . GLN A 1 79 ? -35.314 -10.294 43.120 1.00 94.38 79 GLN A C 1
ATOM 636 O O . GLN A 1 79 ? -34.855 -10.247 41.979 1.00 94.38 79 GLN A O 1
ATOM 641 N N . GLU A 1 80 ? -34.555 -10.125 44.205 1.00 95.25 80 GLU A N 1
ATOM 642 C CA . GLU A 1 80 ? -33.105 -9.907 44.118 1.00 95.25 80 GLU A CA 1
ATOM 643 C C . GLU A 1 80 ? -32.379 -11.140 43.568 1.00 95.25 80 GLU A C 1
ATOM 645 O O . GLU A 1 80 ? -31.479 -11.003 42.741 1.00 95.25 80 GLU A O 1
ATOM 650 N N . GLU A 1 81 ? -32.803 -12.346 43.952 1.00 96.19 81 GLU A N 1
ATOM 651 C CA . GLU A 1 81 ? -32.248 -13.590 43.418 1.00 96.19 81 GLU A CA 1
ATOM 652 C C . GLU A 1 81 ? -32.506 -13.715 41.913 1.00 96.19 81 GLU A C 1
ATOM 654 O O . GLU A 1 81 ? -31.570 -13.920 41.140 1.00 96.19 81 GLU A O 1
ATOM 659 N N . MET A 1 82 ? -33.749 -13.507 41.470 1.00 95.44 82 MET A N 1
ATOM 660 C CA . MET A 1 82 ? -34.101 -13.554 40.050 1.00 95.44 82 MET A CA 1
ATOM 661 C C . MET A 1 82 ? -33.334 -12.502 39.242 1.00 95.44 82 MET A C 1
ATOM 663 O O . MET A 1 82 ? -32.816 -12.795 38.166 1.00 95.44 82 MET A O 1
ATOM 667 N N . LYS A 1 83 ? -33.213 -11.281 39.771 1.00 96.50 83 LYS A N 1
ATOM 668 C CA . LYS A 1 83 ? -32.441 -10.209 39.138 1.00 96.50 83 LYS A CA 1
ATOM 669 C C . LYS A 1 83 ? -30.961 -10.572 39.031 1.00 96.50 83 LYS A C 1
ATOM 671 O O . LYS A 1 83 ? -30.375 -10.376 37.971 1.00 96.50 83 LYS A O 1
ATOM 676 N N . SER A 1 84 ? -30.376 -11.121 40.095 1.00 96.88 84 SER A N 1
ATOM 677 C CA . SER A 1 84 ? -28.978 -11.555 40.111 1.00 96.88 84 SER A CA 1
ATOM 678 C C . SER A 1 84 ? -28.725 -12.685 39.111 1.00 96.88 84 SER A C 1
ATOM 680 O O . SER A 1 84 ? -27.747 -12.622 38.370 1.00 96.88 84 SER A O 1
ATOM 682 N N . GLN A 1 85 ? -29.628 -13.666 39.020 1.00 97.81 85 GLN A N 1
ATOM 683 C CA . GLN A 1 85 ? -29.533 -14.754 38.043 1.00 97.81 85 GLN A CA 1
ATOM 684 C C . GLN A 1 85 ? -29.637 -14.245 36.599 1.00 97.81 85 GLN A C 1
ATOM 686 O O . GLN A 1 85 ? -28.817 -14.619 35.761 1.00 97.81 85 GLN A O 1
ATOM 691 N N . ILE A 1 86 ? -30.606 -13.368 36.304 1.00 96.81 86 ILE A N 1
ATOM 692 C CA . ILE A 1 86 ? -30.756 -12.764 34.971 1.00 96.81 86 ILE A CA 1
ATOM 693 C C . ILE A 1 86 ? -29.503 -11.969 34.614 1.00 96.81 86 ILE A C 1
ATOM 695 O O . ILE A 1 86 ? -28.961 -12.150 33.526 1.00 96.81 86 ILE A O 1
ATOM 699 N N . GLN A 1 87 ? -29.019 -11.131 35.533 1.00 97.44 87 GLN A N 1
ATOM 700 C CA . GLN A 1 87 ? -27.821 -10.331 35.318 1.00 97.44 87 GLN A CA 1
ATOM 701 C C . GLN A 1 87 ? -26.607 -11.222 35.023 1.00 97.44 87 GLN A C 1
ATOM 703 O O . GLN A 1 87 ? -25.962 -11.039 33.992 1.00 97.44 87 GLN A O 1
ATOM 708 N N . ALA A 1 88 ? -26.352 -12.239 35.850 1.00 96.62 88 ALA A N 1
ATOM 709 C CA . ALA A 1 88 ? -25.234 -13.161 35.658 1.00 96.62 88 ALA A CA 1
ATOM 710 C C . ALA A 1 88 ? -25.314 -13.913 34.318 1.00 96.62 88 ALA A C 1
ATOM 712 O O . ALA A 1 88 ? -24.313 -14.038 33.614 1.00 96.62 88 ALA A O 1
ATOM 713 N N . HIS A 1 89 ? -26.505 -14.373 33.923 1.00 97.38 89 HIS A N 1
ATOM 714 C CA . HIS A 1 89 ? -26.708 -15.013 32.624 1.00 97.38 89 HIS A CA 1
ATOM 715 C C . HIS A 1 89 ? -26.433 -14.044 31.465 1.00 97.38 89 HIS A C 1
ATOM 717 O O . HIS A 1 89 ? -25.742 -14.406 30.514 1.00 97.38 89 HIS A O 1
ATOM 723 N N . THR A 1 90 ? -26.932 -12.806 31.544 1.00 95.69 90 THR A N 1
ATOM 724 C CA . THR A 1 90 ? -26.680 -11.800 30.500 1.00 95.69 90 THR A CA 1
ATOM 725 C C . THR A 1 90 ? -25.202 -11.438 30.392 1.00 95.69 90 THR A C 1
ATOM 727 O O . THR A 1 90 ? -24.681 -11.363 29.283 1.00 95.69 90 THR A O 1
ATOM 730 N N . GLU A 1 91 ? -24.506 -11.280 31.519 1.00 97.12 91 GLU A N 1
ATOM 731 C CA . GLU A 1 91 ? -23.066 -11.008 31.548 1.00 97.12 91 GLU A CA 1
ATOM 732 C C . GLU A 1 91 ? -22.274 -12.176 30.947 1.00 97.12 91 GLU A C 1
ATOM 734 O O . GLU A 1 91 ? -21.405 -11.961 30.102 1.00 97.12 91 GLU A O 1
ATOM 739 N N . SER A 1 92 ? -22.632 -13.415 31.299 1.00 97.25 92 SER A N 1
ATOM 740 C CA . SER A 1 92 ? -22.011 -14.618 30.737 1.00 97.25 92 SER A CA 1
ATOM 741 C C . SER A 1 92 ? -22.191 -14.714 29.220 1.00 97.25 92 SER A C 1
ATOM 743 O O . SER A 1 92 ? -21.234 -15.023 28.514 1.00 97.25 92 SER A O 1
ATOM 745 N N . GLN A 1 93 ? -23.394 -14.444 28.702 1.00 97.94 93 GLN A N 1
ATOM 746 C CA . GLN A 1 93 ? -23.654 -14.486 27.259 1.00 97.94 93 GLN A CA 1
ATOM 747 C C . GLN A 1 93 ? -22.898 -13.393 26.501 1.00 97.94 93 GLN A C 1
ATOM 749 O O . GLN A 1 93 ? -22.386 -13.638 25.409 1.00 97.94 93 GLN A O 1
ATOM 754 N N . ILE A 1 94 ? -22.811 -12.190 27.071 1.00 96.69 94 ILE A N 1
ATOM 755 C CA . ILE A 1 94 ? -22.054 -11.088 26.471 1.00 96.69 94 ILE A CA 1
ATOM 756 C C . ILE A 1 94 ? -20.569 -11.446 26.390 1.00 96.69 94 ILE A C 1
ATOM 758 O O . ILE A 1 94 ? -19.955 -11.211 25.349 1.00 96.69 94 ILE A O 1
ATOM 762 N N . GLU A 1 95 ? -19.997 -12.039 27.442 1.00 96.94 95 GLU A N 1
ATOM 763 C CA . GLU A 1 95 ? -18.586 -12.430 27.422 1.00 96.94 95 GLU A CA 1
ATOM 764 C C . GLU A 1 95 ? -18.324 -13.545 26.399 1.00 96.94 95 GLU A C 1
ATOM 766 O O . GLU A 1 95 ? -17.341 -13.484 25.663 1.00 96.94 95 GLU A O 1
ATOM 771 N N . GLU A 1 96 ? -19.229 -14.517 26.265 1.00 96.38 96 GLU A N 1
ATOM 772 C CA . GLU A 1 96 ? -19.112 -15.568 25.247 1.00 96.38 96 GLU A CA 1
ATOM 773 C C . GLU A 1 96 ? -19.165 -14.997 23.818 1.00 96.38 96 GLU A C 1
ATOM 775 O O . GLU A 1 96 ? -18.327 -15.331 22.973 1.00 96.38 96 GLU A O 1
ATOM 780 N N . ILE A 1 97 ? -20.095 -14.071 23.553 1.00 97.56 97 ILE A N 1
ATOM 781 C CA . ILE A 1 97 ? -20.191 -13.369 22.264 1.00 97.56 97 ILE A CA 1
ATOM 782 C C . ILE A 1 97 ? -18.917 -12.569 21.993 1.00 97.56 97 ILE A C 1
ATOM 784 O O . ILE A 1 97 ? -18.391 -12.613 20.882 1.00 97.56 97 ILE A O 1
ATOM 788 N N . LYS A 1 98 ? -18.403 -11.859 22.997 1.00 97.38 98 LYS A N 1
ATOM 789 C CA . LYS A 1 98 ? -17.177 -11.069 22.885 1.00 97.38 98 LYS A CA 1
ATOM 790 C C . LYS A 1 98 ? -15.979 -11.945 22.524 1.00 97.38 98 LYS A C 1
ATOM 792 O O . LYS A 1 98 ? -15.284 -11.631 21.565 1.00 97.38 98 LYS A O 1
ATOM 797 N N . ILE A 1 99 ? -15.811 -13.092 23.188 1.00 97.44 99 ILE A N 1
ATOM 798 C CA . ILE A 1 99 ? -14.763 -14.069 22.850 1.00 97.44 99 ILE A CA 1
ATOM 799 C C . ILE A 1 99 ? -14.904 -14.542 21.396 1.00 97.44 99 ILE A C 1
ATOM 801 O O . ILE A 1 99 ? -13.910 -14.633 20.671 1.00 97.44 99 ILE A O 1
ATOM 805 N N . HIS A 1 100 ? -16.128 -14.835 20.944 1.00 96.94 100 HIS A N 1
ATOM 806 C CA . HIS A 1 100 ? -16.362 -15.260 19.564 1.00 96.94 100 HIS A CA 1
ATOM 807 C C . HIS A 1 100 ? -16.025 -14.156 18.549 1.00 96.94 100 HIS A C 1
ATOM 809 O O . HIS A 1 100 ? -15.393 -14.427 17.526 1.00 96.94 100 HIS A O 1
ATOM 815 N N . VAL A 1 101 ? -16.414 -12.911 18.837 1.00 97.69 101 VAL A N 1
ATOM 816 C CA . VAL A 1 101 ? -16.116 -11.741 18.001 1.00 97.69 101 VAL A CA 1
ATOM 817 C C . VAL A 1 101 ? -14.610 -11.488 17.935 1.00 97.69 101 VAL A C 1
ATOM 819 O O . VAL A 1 101 ? -14.082 -11.370 16.831 1.00 97.69 101 VAL A O 1
ATOM 822 N N . ASP A 1 102 ? -13.905 -11.502 19.066 1.00 97.00 102 ASP A N 1
ATOM 823 C CA . ASP A 1 102 ? -12.451 -11.308 19.127 1.00 97.00 102 ASP A CA 1
ATOM 824 C C . ASP A 1 102 ? -11.704 -12.392 18.332 1.00 97.00 102 ASP A C 1
ATOM 826 O O . ASP A 1 102 ? -10.767 -12.103 17.582 1.00 97.00 102 ASP A O 1
ATOM 830 N N . LEU A 1 103 ? -12.157 -13.649 18.416 1.00 96.56 103 LEU A N 1
ATOM 831 C CA . LEU A 1 103 ? -11.607 -14.746 17.618 1.00 96.56 103 LEU A CA 1
ATOM 832 C C . LEU A 1 103 ? -11.816 -14.522 16.112 1.00 96.56 103 LEU A C 1
ATOM 834 O O . LEU A 1 103 ? -10.912 -14.787 15.315 1.00 96.56 103 LEU A O 1
ATOM 838 N N . CYS A 1 104 ? -13.005 -14.068 15.709 1.00 96.62 104 CYS A N 1
ATOM 839 C CA . CYS A 1 104 ? -13.324 -13.761 14.315 1.00 96.62 104 CYS A CA 1
ATOM 840 C C . CYS A 1 104 ? -12.488 -12.587 13.788 1.00 96.62 104 CYS A C 1
ATOM 842 O O . CYS A 1 104 ? -11.908 -12.699 12.707 1.00 96.62 104 CYS A O 1
ATOM 844 N N . ILE A 1 105 ? -12.358 -11.511 14.570 1.00 97.31 105 ILE A N 1
ATOM 845 C CA . ILE A 1 105 ? -11.499 -10.361 14.256 1.00 97.31 105 ILE A CA 1
ATOM 846 C C . ILE A 1 105 ? -10.059 -10.832 14.051 1.00 97.31 105 ILE A C 1
ATOM 848 O O . ILE A 1 105 ? -9.486 -10.586 12.993 1.00 97.31 105 ILE A O 1
ATOM 852 N N . GLY A 1 106 ? -9.509 -11.616 14.982 1.00 96.06 106 GLY A N 1
ATOM 853 C CA . GLY A 1 106 ? -8.136 -12.112 14.874 1.00 96.06 106 GLY A CA 1
ATOM 854 C C . GLY A 1 106 ? -7.886 -13.017 13.658 1.00 96.06 106 GLY A C 1
ATOM 855 O O . GLY A 1 106 ? -6.767 -13.070 13.144 1.00 96.06 106 GLY A O 1
ATOM 856 N N . LYS A 1 107 ? -8.902 -13.737 13.159 1.00 96.25 107 LYS A N 1
ATOM 857 C CA . LYS A 1 107 ? -8.800 -14.484 11.889 1.00 96.25 107 LYS A CA 1
ATOM 858 C C . LYS A 1 107 ? -8.746 -13.539 10.691 1.00 96.25 107 LYS A C 1
ATOM 860 O O . LYS A 1 107 ? -7.864 -13.690 9.850 1.00 96.25 107 LYS A O 1
ATOM 865 N N . ILE A 1 108 ? -9.645 -12.558 10.645 1.00 95.94 108 ILE A N 1
ATOM 866 C CA . ILE A 1 108 ? -9.707 -11.566 9.565 1.00 95.94 108 ILE A CA 1
ATOM 867 C C . ILE A 1 108 ? -8.407 -10.760 9.508 1.00 95.94 108 ILE A C 1
ATOM 869 O O . ILE A 1 108 ? -7.839 -10.598 8.434 1.00 95.94 108 ILE A O 1
ATOM 873 N N . GLU A 1 109 ? -7.882 -10.316 10.649 1.00 95.94 109 GLU A N 1
ATOM 874 C CA . GLU A 1 109 ? -6.616 -9.578 10.718 1.00 95.94 109 GLU A CA 1
ATOM 875 C C . GLU A 1 109 ? -5.447 -10.377 10.130 1.00 95.94 109 GLU A C 1
ATOM 877 O O . GLU A 1 109 ? -4.643 -9.836 9.368 1.00 95.94 109 GLU A O 1
ATOM 882 N N . LYS A 1 110 ? -5.372 -11.685 10.416 1.00 95.12 110 LYS A N 1
ATOM 883 C CA . LYS A 1 110 ? -4.353 -12.571 9.830 1.00 95.12 110 LYS A CA 1
ATOM 884 C C . LYS A 1 110 ? -4.499 -12.693 8.316 1.00 95.12 110 LYS A C 1
ATOM 886 O O . LYS A 1 110 ? -3.492 -12.659 7.607 1.00 95.12 110 LYS A O 1
ATOM 891 N N . GLU A 1 111 ? -5.723 -12.839 7.815 1.00 94.12 111 GLU A N 1
ATOM 892 C CA . GLU A 1 111 ? -5.983 -12.920 6.375 1.00 94.12 111 GLU A CA 1
ATOM 893 C C . GLU A 1 111 ? -5.650 -11.608 5.664 1.00 94.12 111 GLU A C 1
ATOM 895 O O . GLU A 1 111 ? -4.939 -11.622 4.660 1.00 94.12 111 GLU A O 1
ATOM 900 N N . VAL A 1 112 ? -6.076 -10.472 6.220 1.00 94.88 112 VAL A N 1
ATOM 901 C CA . VAL A 1 112 ? -5.754 -9.134 5.707 1.00 94.88 112 VAL A CA 1
ATOM 902 C C . VAL A 1 112 ? -4.241 -8.925 5.670 1.00 94.88 112 VAL A C 1
ATOM 904 O O . VAL A 1 112 ? -3.713 -8.466 4.658 1.00 94.88 112 VAL A O 1
ATOM 907 N N . GLN A 1 113 ? -3.521 -9.324 6.720 1.00 93.81 113 GLN A N 1
ATOM 908 C CA . GLN A 1 113 ? -2.064 -9.219 6.753 1.00 93.81 113 GLN A CA 1
ATOM 909 C C . GLN A 1 113 ? -1.390 -10.135 5.717 1.00 93.81 113 GLN A C 1
ATOM 911 O O . GLN A 1 113 ? -0.420 -9.730 5.079 1.00 93.81 113 GLN A O 1
ATOM 916 N N . CYS A 1 114 ? -1.912 -11.346 5.497 1.00 93.19 114 CYS A N 1
ATOM 917 C CA . CYS A 1 114 ? -1.424 -12.243 4.447 1.00 93.19 114 CYS A CA 1
ATOM 918 C C . CYS A 1 114 ? -1.638 -11.650 3.047 1.00 93.19 114 CYS A C 1
ATOM 920 O O . CYS A 1 114 ? -0.724 -11.666 2.222 1.00 93.19 114 CYS A O 1
ATOM 922 N N . VAL A 1 115 ? -2.829 -11.107 2.781 1.00 95.81 115 VAL A N 1
ATOM 923 C CA . VAL A 1 115 ? -3.153 -10.453 1.507 1.00 95.81 115 VAL A CA 1
ATOM 924 C C . VAL A 1 115 ? -2.260 -9.238 1.285 1.00 95.81 115 VAL A C 1
ATOM 926 O O . VAL A 1 115 ? -1.724 -9.081 0.191 1.00 95.81 115 VAL A O 1
ATOM 929 N N . LYS A 1 116 ? -2.028 -8.428 2.322 1.00 88.62 116 LYS A N 1
ATOM 930 C CA . LYS A 1 116 ? -1.128 -7.275 2.255 1.00 88.62 116 LYS A CA 1
ATOM 931 C C . LYS A 1 116 ? 0.283 -7.671 1.807 1.00 88.62 116 LYS A C 1
ATOM 933 O O . LYS A 1 116 ? 0.794 -7.084 0.862 1.00 88.62 116 LYS A O 1
ATOM 938 N N . LEU A 1 117 ? 0.870 -8.707 2.414 1.00 84.25 117 LEU A N 1
ATOM 939 C CA . LEU A 1 117 ? 2.201 -9.198 2.029 1.00 84.25 117 LEU A CA 1
ATOM 940 C C . LEU A 1 117 ? 2.240 -9.716 0.582 1.00 84.25 117 LEU A C 1
ATOM 942 O O . LEU A 1 117 ? 3.193 -9.445 -0.142 1.00 84.25 117 LEU A O 1
ATOM 946 N N . LYS A 1 118 ? 1.192 -10.421 0.134 1.00 92.06 118 LYS A N 1
ATOM 947 C CA . LYS A 1 118 ? 1.094 -10.894 -1.259 1.00 92.06 118 LYS A CA 1
ATOM 948 C C . LYS A 1 118 ? 0.995 -9.744 -2.261 1.00 92.06 118 LYS A C 1
ATOM 950 O O . LYS A 1 118 ? 1.553 -9.844 -3.348 1.00 92.06 118 LYS A O 1
ATOM 955 N N . ILE A 1 119 ? 0.284 -8.669 -1.917 1.00 87.19 119 ILE A N 1
ATOM 956 C CA . ILE A 1 119 ? 0.203 -7.468 -2.760 1.00 87.19 119 ILE A CA 1
ATOM 957 C C . ILE A 1 119 ? 1.589 -6.823 -2.880 1.00 87.19 119 ILE A C 1
ATOM 959 O O . ILE A 1 119 ? 2.032 -6.574 -3.996 1.00 87.19 119 ILE A O 1
ATOM 963 N N . GLU A 1 120 ? 2.301 -6.641 -1.765 1.00 80.19 120 GLU A N 1
ATOM 964 C CA . GLU A 1 120 ? 3.660 -6.073 -1.751 1.00 80.19 120 GLU A CA 1
ATOM 965 C C . GLU A 1 120 ? 4.656 -6.915 -2.583 1.00 80.19 120 GLU A C 1
ATOM 967 O O . GLU A 1 120 ? 5.501 -6.370 -3.301 1.00 80.19 120 GLU A O 1
ATOM 972 N N . GLU A 1 121 ? 4.537 -8.247 -2.546 1.00 82.81 121 GLU A N 1
ATOM 973 C CA . GLU A 1 121 ? 5.331 -9.163 -3.377 1.00 82.81 121 GLU A CA 1
ATOM 974 C C . GLU A 1 121 ? 5.030 -8.986 -4.874 1.00 82.81 121 GLU A C 1
ATOM 976 O O . GLU A 1 121 ? 5.952 -8.847 -5.683 1.00 82.81 121 GLU A O 1
ATOM 981 N N . VAL A 1 122 ? 3.747 -8.943 -5.250 1.00 89.50 122 VAL A N 1
ATOM 982 C CA . VAL A 1 122 ? 3.325 -8.756 -6.647 1.00 89.50 122 VAL A CA 1
ATOM 983 C C . VAL A 1 122 ? 3.755 -7.392 -7.180 1.00 89.50 122 VAL A C 1
ATOM 985 O O . VAL A 1 122 ? 4.263 -7.317 -8.298 1.00 89.50 122 VAL A O 1
ATOM 988 N N . GLU A 1 123 ? 3.601 -6.323 -6.399 1.00 77.69 123 GLU A N 1
ATOM 989 C CA . GLU A 1 123 ? 4.060 -4.981 -6.778 1.00 77.69 123 GLU A CA 1
ATOM 990 C C . GLU A 1 123 ? 5.571 -4.965 -7.036 1.00 77.69 123 GLU A C 1
ATOM 992 O O . GLU A 1 123 ? 6.029 -4.445 -8.057 1.00 77.69 123 GLU A O 1
ATOM 997 N N . SER A 1 124 ? 6.344 -5.614 -6.161 1.00 74.44 124 SER A N 1
ATOM 998 C CA . SER A 1 124 ? 7.796 -5.739 -6.312 1.00 74.44 124 SER A CA 1
ATOM 999 C C . SER A 1 124 ? 8.187 -6.529 -7.567 1.00 74.44 124 SER A C 1
ATOM 1001 O O . SER A 1 124 ? 9.124 -6.154 -8.276 1.00 74.44 124 SER A O 1
ATOM 1003 N N . GLU A 1 125 ? 7.473 -7.617 -7.868 1.00 76.88 125 GLU A N 1
ATOM 1004 C CA . GLU A 1 125 ? 7.705 -8.450 -9.053 1.00 76.88 125 GLU A CA 1
ATOM 1005 C C . GLU A 1 125 ? 7.372 -7.709 -10.354 1.00 76.88 125 GLU A C 1
ATOM 1007 O O . GLU A 1 125 ? 8.150 -7.742 -11.311 1.00 76.88 125 GLU A O 1
ATOM 1012 N N . VAL A 1 126 ? 6.231 -7.016 -10.393 1.00 82.12 126 VAL A N 1
ATOM 1013 C CA . VAL A 1 126 ? 5.807 -6.213 -11.547 1.00 82.12 126 VAL A CA 1
ATOM 1014 C C . VAL A 1 126 ? 6.823 -5.113 -11.823 1.00 82.12 126 VAL A C 1
ATOM 1016 O O . VAL A 1 126 ? 7.257 -4.957 -12.964 1.00 82.12 126 VAL A O 1
ATOM 1019 N N . GLN A 1 127 ? 7.261 -4.406 -10.784 1.00 63.50 127 GLN A N 1
ATOM 1020 C CA . GLN A 1 127 ? 8.250 -3.348 -10.931 1.00 63.50 127 GLN A CA 1
ATOM 1021 C C . GLN A 1 127 ? 9.585 -3.882 -11.467 1.00 63.50 127 GLN A C 1
ATOM 1023 O O . GLN A 1 127 ? 10.158 -3.285 -12.378 1.00 63.50 127 GLN A O 1
ATOM 1028 N N . ARG A 1 128 ? 10.061 -5.029 -10.960 1.00 71.50 128 ARG A N 1
ATOM 1029 C CA . ARG A 1 128 ? 11.301 -5.657 -11.449 1.00 71.50 128 ARG A CA 1
ATOM 1030 C C . ARG A 1 128 ? 11.209 -6.003 -12.935 1.00 71.50 128 ARG A C 1
ATOM 1032 O O . ARG A 1 128 ? 12.153 -5.766 -13.682 1.00 71.50 128 ARG A O 1
ATOM 1039 N N . LYS A 1 129 ? 10.063 -6.534 -13.372 1.00 74.94 129 LYS A N 1
ATOM 1040 C CA . LYS A 1 129 ? 9.829 -6.879 -14.781 1.00 74.94 129 LYS A CA 1
ATOM 1041 C C . LYS A 1 129 ? 9.779 -5.655 -15.686 1.00 74.94 129 LYS A C 1
ATOM 1043 O O . LYS A 1 129 ? 10.265 -5.729 -16.810 1.00 74.94 129 LYS A O 1
ATOM 1048 N N . ILE A 1 130 ? 9.207 -4.546 -15.217 1.00 73.50 130 ILE A N 1
ATOM 1049 C CA . ILE A 1 130 ? 9.205 -3.283 -15.966 1.00 73.50 130 ILE A CA 1
ATOM 1050 C C . ILE A 1 130 ? 10.645 -2.809 -16.181 1.00 73.50 130 ILE A C 1
ATOM 1052 O O . ILE A 1 130 ? 11.034 -2.563 -17.318 1.00 73.50 130 ILE A O 1
ATOM 1056 N N . GLU A 1 131 ? 11.457 -2.786 -15.124 1.00 69.12 131 GLU A N 1
ATOM 1057 C CA . GLU A 1 131 ? 12.860 -2.354 -15.198 1.00 69.12 131 GLU A CA 1
ATOM 1058 C C . GLU A 1 131 ? 13.707 -3.264 -16.095 1.00 69.12 131 GLU A C 1
ATOM 1060 O O . GLU A 1 131 ? 14.507 -2.780 -16.895 1.00 69.12 131 GLU A O 1
ATOM 1065 N N . GLU A 1 132 ? 13.503 -4.583 -16.029 1.00 70.69 132 GLU A N 1
ATOM 1066 C CA . GLU A 1 132 ? 14.171 -5.530 -16.927 1.00 70.69 132 GLU A CA 1
ATOM 1067 C C . GLU A 1 132 ? 13.818 -5.257 -18.398 1.00 70.69 132 GLU A C 1
ATOM 1069 O O . GLU A 1 132 ? 14.690 -5.256 -19.275 1.00 70.69 132 GLU A O 1
ATOM 1074 N N . VAL A 1 133 ? 12.537 -5.007 -18.687 1.00 75.25 133 VAL A N 1
ATOM 1075 C CA . VAL A 1 133 ? 12.077 -4.692 -20.043 1.00 75.25 133 VAL A CA 1
ATOM 1076 C C . VAL A 1 133 ? 12.657 -3.363 -20.519 1.00 75.25 133 VAL A C 1
ATOM 1078 O O . VAL A 1 133 ? 13.145 -3.304 -21.648 1.00 75.25 133 VAL A O 1
ATOM 1081 N N . GLU A 1 134 ? 12.653 -2.324 -19.685 1.00 71.75 134 GLU A N 1
ATOM 1082 C CA . GLU A 1 134 ? 13.232 -1.018 -20.012 1.00 71.75 134 GLU A CA 1
ATOM 1083 C C . GLU A 1 134 ? 14.721 -1.135 -20.347 1.00 71.75 134 GLU A C 1
ATOM 1085 O O . GLU A 1 134 ? 15.138 -0.701 -21.424 1.00 71.75 134 GLU A O 1
ATOM 1090 N N . GLN A 1 135 ? 15.504 -1.822 -19.508 1.00 66.88 135 GLN A N 1
ATOM 1091 C CA . GLN A 1 135 ? 16.927 -2.064 -19.763 1.00 66.88 135 GLN A CA 1
ATOM 1092 C C . GLN A 1 135 ? 17.150 -2.836 -21.068 1.00 66.88 135 GLN A C 1
ATOM 1094 O O . GLN A 1 135 ? 18.036 -2.503 -21.859 1.00 66.88 135 GLN A O 1
ATOM 1099 N N . LYS A 1 136 ? 16.324 -3.852 -21.344 1.00 71.25 136 LYS A N 1
ATOM 1100 C CA . LYS A 1 136 ? 16.425 -4.652 -22.571 1.00 71.25 136 LYS A CA 1
ATOM 1101 C C . LYS A 1 136 ? 16.082 -3.850 -23.823 1.00 71.25 136 LYS A C 1
ATOM 1103 O O . LYS A 1 136 ? 16.715 -4.043 -24.862 1.00 71.25 136 LYS A O 1
ATOM 1108 N N . VAL A 1 137 ? 15.070 -2.987 -23.754 1.00 76.69 137 VAL A N 1
ATOM 1109 C CA . VAL A 1 137 ? 14.690 -2.097 -24.859 1.00 76.69 137 VAL A CA 1
ATOM 1110 C C . VAL A 1 137 ? 15.799 -1.082 -25.109 1.00 76.69 137 VAL A C 1
ATOM 1112 O O . VAL A 1 137 ? 16.224 -0.924 -26.250 1.00 76.69 137 VAL A O 1
ATOM 1115 N N . GLN A 1 138 ? 16.327 -0.466 -24.055 1.00 68.94 138 GLN A N 1
ATOM 1116 C CA . GLN A 1 138 ? 17.400 0.519 -24.162 1.00 68.94 138 GLN A CA 1
ATOM 1117 C C . GLN A 1 138 ? 18.696 -0.079 -24.705 1.00 68.94 138 GLN A C 1
ATOM 1119 O O . GLN A 1 138 ? 19.279 0.487 -25.626 1.00 68.94 138 GLN A O 1
ATOM 1124 N N . GLY A 1 139 ? 19.108 -1.256 -24.222 1.00 69.81 139 GLY A N 1
ATOM 1125 C CA . GLY A 1 139 ? 20.282 -1.953 -24.752 1.00 69.81 139 GLY A CA 1
ATOM 1126 C C . GLY A 1 139 ? 20.155 -2.240 -26.250 1.00 69.81 139 GLY A C 1
ATOM 1127 O O . GLY A 1 139 ? 21.076 -1.972 -27.018 1.00 69.81 139 GLY A O 1
ATOM 1128 N N . LYS A 1 140 ? 18.974 -2.690 -26.697 1.00 77.50 140 LYS A N 1
ATOM 1129 C CA . LYS A 1 140 ? 18.704 -2.914 -28.125 1.00 77.50 140 LYS A CA 1
ATOM 1130 C C . LYS A 1 140 ? 18.735 -1.629 -28.949 1.00 77.50 140 LYS A C 1
ATOM 1132 O O . LYS A 1 140 ? 19.225 -1.668 -30.073 1.00 77.50 140 LYS A O 1
ATOM 1137 N N . ILE A 1 141 ? 18.205 -0.523 -28.425 1.00 77.81 141 ILE A N 1
ATOM 1138 C CA . ILE A 1 141 ? 18.262 0.782 -29.100 1.00 77.81 141 ILE A CA 1
ATOM 1139 C C . ILE A 1 141 ? 19.723 1.210 -29.262 1.00 77.81 141 ILE A C 1
ATOM 1141 O O . ILE A 1 141 ? 20.136 1.487 -30.385 1.00 77.81 141 ILE A O 1
ATOM 1145 N N . GLY A 1 142 ? 20.523 1.146 -28.194 1.00 74.06 142 GLY A N 1
ATOM 1146 C CA . GLY A 1 142 ? 21.946 1.492 -28.251 1.00 74.06 142 GLY A CA 1
ATOM 1147 C C . GLY A 1 142 ? 22.743 0.615 -29.225 1.00 74.06 142 GLY A C 1
ATOM 1148 O O . GLY A 1 142 ? 23.579 1.116 -29.975 1.00 74.06 142 GLY A O 1
ATOM 1149 N N . ASP A 1 143 ? 22.457 -0.689 -29.291 1.00 75.25 143 ASP A N 1
ATOM 1150 C CA . ASP A 1 143 ? 23.087 -1.588 -30.268 1.00 75.25 143 ASP A CA 1
ATOM 1151 C C . ASP A 1 143 ? 22.715 -1.243 -31.718 1.00 75.25 143 ASP A C 1
ATOM 1153 O O . ASP A 1 143 ? 23.557 -1.342 -32.616 1.00 75.25 143 ASP A O 1
ATOM 1157 N N . ILE A 1 144 ? 21.463 -0.843 -31.960 1.00 81.50 144 ILE A N 1
ATOM 1158 C CA . ILE A 1 144 ? 21.003 -0.394 -33.279 1.00 81.50 144 ILE A CA 1
ATOM 1159 C C . ILE A 1 144 ? 21.697 0.916 -33.659 1.00 81.50 144 ILE A C 1
ATOM 1161 O O . ILE A 1 144 ? 22.221 1.015 -34.766 1.00 81.50 144 ILE A O 1
ATOM 1165 N N . GLU A 1 145 ? 21.745 1.892 -32.752 1.00 80.12 145 GLU A N 1
ATOM 1166 C CA . GLU A 1 145 ? 22.416 3.178 -32.971 1.00 80.12 145 GLU A CA 1
ATOM 1167 C C . GLU A 1 145 ? 23.905 2.986 -33.283 1.00 80.12 145 GLU A C 1
ATOM 1169 O O . GLU A 1 145 ? 24.405 3.547 -34.262 1.00 80.12 145 GLU A O 1
ATOM 1174 N N . ARG A 1 146 ? 24.598 2.118 -32.532 1.00 79.94 146 ARG A N 1
ATOM 1175 C CA . ARG A 1 146 ? 26.009 1.779 -32.777 1.00 79.94 146 ARG A CA 1
ATOM 1176 C C . ARG A 1 146 ? 26.210 1.159 -34.157 1.00 79.94 146 ARG A C 1
ATOM 1178 O O . ARG A 1 146 ? 27.063 1.616 -34.913 1.00 79.94 146 ARG A O 1
ATOM 1185 N N . ARG A 1 147 ? 25.389 0.167 -34.519 1.00 84.50 147 ARG A N 1
ATOM 1186 C CA . ARG A 1 147 ? 25.448 -0.493 -35.835 1.00 84.50 147 ARG A CA 1
ATOM 1187 C C . ARG A 1 147 ? 25.175 0.469 -36.987 1.00 84.50 147 ARG A C 1
ATOM 1189 O O . ARG A 1 147 ? 25.839 0.384 -38.016 1.00 84.50 147 ARG A O 1
ATOM 1196 N N . LEU A 1 148 ? 24.205 1.370 -36.833 1.00 85.50 148 LEU A N 1
ATOM 1197 C CA . LEU A 1 148 ? 23.900 2.390 -37.839 1.00 85.50 148 LEU A CA 1
ATOM 1198 C C . LEU A 1 148 ? 25.061 3.378 -38.002 1.00 85.50 148 LEU A C 1
ATOM 1200 O O . LEU A 1 148 ? 25.405 3.717 -39.132 1.00 85.50 148 LEU A O 1
ATOM 1204 N N . ASN A 1 149 ? 25.691 3.793 -36.900 1.00 83.62 149 ASN A N 1
ATOM 1205 C CA . ASN A 1 149 ? 26.858 4.674 -36.924 1.00 83.62 149 ASN A CA 1
ATOM 1206 C C . ASN A 1 149 ? 28.060 4.002 -37.612 1.00 83.62 149 ASN A C 1
ATOM 1208 O O . ASN A 1 149 ? 28.627 4.569 -38.544 1.00 83.62 149 ASN A O 1
ATOM 1212 N N . GLU A 1 150 ? 28.395 2.765 -37.233 1.00 85.19 150 GLU A N 1
ATOM 1213 C CA . GLU A 1 150 ? 29.468 1.986 -37.869 1.00 85.19 150 GLU A CA 1
ATOM 1214 C C . GLU A 1 150 ? 29.229 1.791 -39.372 1.00 85.19 150 GLU A C 1
ATOM 1216 O O . GLU A 1 150 ? 30.149 1.953 -40.179 1.00 85.19 150 GLU A O 1
ATOM 1221 N N . LEU A 1 151 ? 27.988 1.486 -39.767 1.00 90.06 151 LEU A N 1
ATOM 1222 C CA . LEU A 1 151 ? 27.614 1.319 -41.169 1.00 90.06 151 LEU A CA 1
ATOM 1223 C C . LEU A 1 151 ? 27.744 2.631 -41.950 1.00 90.06 151 LEU A C 1
ATOM 1225 O O . LEU A 1 151 ? 28.271 2.622 -43.063 1.00 90.06 151 LEU A O 1
ATOM 1229 N N . PHE A 1 152 ? 27.314 3.753 -41.366 1.00 89.06 152 PHE A N 1
ATOM 1230 C CA . PHE A 1 152 ? 27.485 5.074 -41.965 1.00 89.06 152 PHE A CA 1
ATOM 1231 C C . PHE A 1 152 ? 28.965 5.432 -42.133 1.00 89.06 152 PHE A C 1
ATOM 1233 O O . PHE A 1 152 ? 29.365 5.768 -43.246 1.00 89.06 152 PHE A O 1
ATOM 1240 N N . LYS A 1 153 ? 29.784 5.303 -41.075 1.00 87.50 153 LYS A N 1
ATOM 1241 C CA . LYS A 1 153 ? 31.233 5.577 -41.127 1.00 87.50 153 LYS A CA 1
ATOM 1242 C C . LYS A 1 153 ? 31.914 4.723 -42.198 1.00 87.50 153 LYS A C 1
ATOM 1244 O O . LYS A 1 153 ? 32.577 5.262 -43.075 1.00 87.50 153 LYS A O 1
ATOM 1249 N N . THR A 1 154 ? 31.642 3.416 -42.218 1.00 91.00 154 THR A N 1
ATOM 1250 C CA . THR A 1 154 ? 32.205 2.497 -43.223 1.00 91.00 154 THR A CA 1
ATOM 1251 C C . THR A 1 154 ? 31.808 2.896 -44.645 1.00 91.00 154 THR A C 1
ATOM 1253 O O . THR A 1 154 ? 32.647 2.925 -45.545 1.00 91.00 154 THR A O 1
ATOM 1256 N N . HIS A 1 155 ? 30.529 3.210 -44.871 1.00 91.62 155 HIS A N 1
ATOM 1257 C CA . HIS A 1 155 ? 30.052 3.627 -46.186 1.00 91.62 155 HIS A CA 1
ATOM 1258 C C . HIS A 1 155 ? 30.698 4.946 -46.629 1.00 91.62 155 HIS A C 1
ATOM 1260 O O . HIS A 1 155 ? 31.166 5.055 -47.762 1.00 91.62 155 HIS A O 1
ATOM 1266 N N . PHE A 1 156 ? 30.762 5.925 -45.727 1.00 91.94 156 PHE A N 1
ATOM 1267 C CA . PHE A 1 156 ? 31.375 7.224 -45.971 1.00 91.94 156 PHE A CA 1
ATOM 1268 C C . PHE A 1 156 ? 32.871 7.095 -46.294 1.00 91.94 156 PHE A C 1
ATOM 1270 O O . PHE A 1 156 ? 33.337 7.672 -47.278 1.00 91.94 156 PHE A O 1
ATOM 1277 N N . ASP A 1 157 ? 33.603 6.268 -45.545 1.00 91.06 157 ASP A N 1
ATOM 1278 C CA . ASP A 1 157 ? 35.027 6.011 -45.763 1.00 91.06 157 ASP A CA 1
ATOM 1279 C C . ASP A 1 157 ? 35.285 5.375 -47.129 1.00 91.06 157 ASP A C 1
ATOM 1281 O O . ASP A 1 157 ? 36.123 5.875 -47.883 1.00 91.06 157 ASP A O 1
ATOM 1285 N N . VAL A 1 158 ? 34.521 4.337 -47.496 1.00 94.06 158 VAL A N 1
ATOM 1286 C CA . VAL A 1 158 ? 34.634 3.675 -48.806 1.00 94.06 158 VAL A CA 1
ATOM 1287 C C . VAL A 1 158 ? 34.386 4.667 -49.940 1.00 94.06 158 VAL A C 1
ATOM 1289 O O . VAL A 1 158 ? 35.212 4.762 -50.846 1.00 94.06 158 VAL A O 1
ATOM 1292 N N . VAL A 1 159 ? 33.292 5.432 -49.881 1.00 93.25 159 VAL A N 1
ATOM 1293 C CA . VAL A 1 159 ? 32.937 6.405 -50.928 1.00 93.25 159 VAL A CA 1
ATOM 1294 C C . VAL A 1 159 ? 33.990 7.508 -51.030 1.00 93.25 159 VAL A C 1
ATOM 1296 O O . VAL A 1 159 ? 34.377 7.896 -52.137 1.00 93.25 159 VAL A O 1
ATOM 1299 N N . SER A 1 160 ? 34.483 8.000 -49.892 1.00 93.56 160 SER A N 1
ATOM 1300 C CA . SER A 1 160 ? 35.509 9.040 -49.866 1.00 93.56 160 SER A CA 1
ATOM 1301 C C . SER A 1 160 ? 36.832 8.552 -50.459 1.00 93.56 160 SER A C 1
ATOM 1303 O O . SER A 1 160 ? 37.467 9.279 -51.224 1.00 93.56 160 SER A O 1
ATOM 1305 N N . PHE A 1 161 ? 37.212 7.303 -50.173 1.00 93.06 161 PHE A N 1
ATOM 1306 C CA . PHE A 1 161 ? 38.423 6.680 -50.688 1.00 93.06 161 PHE A CA 1
ATOM 1307 C C . PHE A 1 161 ? 38.330 6.429 -52.195 1.00 93.06 161 PHE A C 1
ATOM 1309 O O . PHE A 1 161 ? 39.220 6.843 -52.937 1.00 93.06 161 PHE A O 1
ATOM 1316 N N . THR A 1 162 ? 37.242 5.814 -52.673 1.00 94.75 162 THR A N 1
ATOM 1317 C CA . THR A 1 162 ? 37.075 5.495 -54.102 1.00 94.75 162 THR A CA 1
ATOM 1318 C C . THR A 1 162 ? 37.018 6.738 -54.980 1.00 94.75 162 THR A C 1
ATOM 1320 O O . THR A 1 162 ? 37.452 6.699 -56.128 1.00 94.75 162 THR A O 1
ATOM 1323 N N . ASN A 1 163 ? 36.501 7.844 -54.441 1.00 93.19 163 ASN A N 1
ATOM 1324 C CA . ASN A 1 163 ? 36.390 9.111 -55.157 1.00 93.19 163 ASN A CA 1
ATOM 1325 C C . ASN A 1 163 ? 37.576 10.060 -54.913 1.00 93.19 163 ASN A C 1
ATOM 1327 O O . ASN A 1 163 ? 37.562 11.180 -55.422 1.00 93.19 163 ASN A O 1
ATOM 1331 N N . GLY A 1 164 ? 38.580 9.654 -54.126 1.00 93.12 164 GLY A N 1
ATOM 1332 C CA . GLY A 1 164 ? 39.764 10.470 -53.842 1.00 93.12 164 GLY A CA 1
ATOM 1333 C C . GLY A 1 164 ? 39.451 11.797 -53.144 1.00 93.12 164 GLY A C 1
ATOM 1334 O O . GLY A 1 164 ? 40.071 12.815 -53.451 1.00 93.12 164 GLY A O 1
ATOM 1335 N N . TRP A 1 165 ? 38.465 11.821 -52.243 1.00 95.81 165 TRP A N 1
ATOM 1336 C CA . TRP A 1 165 ? 38.062 13.049 -51.559 1.00 95.81 165 TRP A CA 1
ATOM 1337 C C . TRP A 1 165 ? 39.165 13.565 -50.636 1.00 95.81 165 TRP A C 1
ATOM 1339 O O . TRP A 1 165 ? 39.675 12.841 -49.780 1.00 95.81 165 TRP A O 1
ATOM 1349 N N . THR A 1 166 ? 39.476 14.855 -50.764 1.00 94.06 166 THR A N 1
ATOM 1350 C CA . THR A 1 166 ? 40.278 15.581 -49.776 1.00 94.06 166 THR A CA 1
ATOM 1351 C C . THR A 1 166 ? 39.454 15.832 -48.515 1.00 94.06 166 THR A C 1
ATOM 1353 O O . THR A 1 166 ? 38.223 15.832 -48.570 1.00 94.06 166 THR A O 1
ATOM 1356 N N . ASP A 1 167 ? 40.103 16.110 -47.385 1.00 92.56 167 ASP A N 1
ATOM 1357 C CA . ASP A 1 167 ? 39.406 16.374 -46.115 1.00 92.56 167 ASP A CA 1
ATOM 1358 C C . ASP A 1 167 ? 38.401 17.531 -46.219 1.00 92.56 167 ASP A C 1
ATOM 1360 O O . ASP A 1 167 ? 37.322 17.475 -45.634 1.00 92.56 167 ASP A O 1
ATOM 1364 N N . PHE A 1 168 ? 38.693 18.525 -47.063 1.00 91.06 168 PHE A N 1
ATOM 1365 C CA . PHE A 1 168 ? 37.762 19.600 -47.401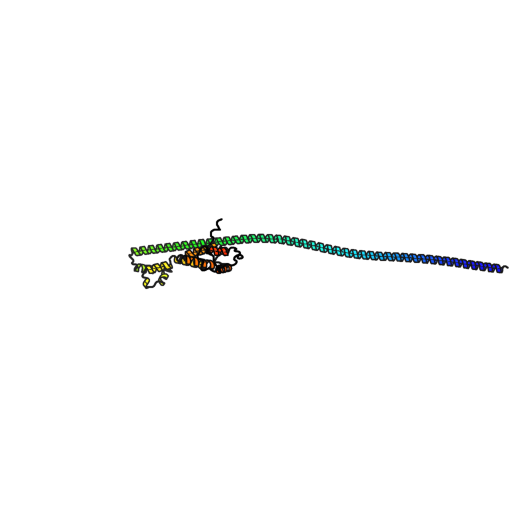 1.00 91.06 168 PHE A CA 1
ATOM 1366 C C . PHE A 1 168 ? 36.494 19.089 -48.108 1.00 91.06 168 PHE A C 1
ATOM 1368 O O . PHE A 1 168 ? 35.382 19.512 -47.791 1.00 91.06 168 PHE A O 1
ATOM 1375 N N . VAL A 1 169 ? 36.632 18.175 -49.075 1.00 92.94 169 VAL A N 1
ATOM 1376 C CA . VAL A 1 169 ? 35.484 17.581 -49.782 1.00 92.94 169 VAL A CA 1
ATOM 1377 C C . VAL A 1 169 ? 34.699 16.663 -48.847 1.00 92.94 169 VAL A C 1
ATOM 1379 O O . VAL A 1 169 ? 33.471 16.713 -48.849 1.00 92.94 169 VAL A O 1
ATOM 1382 N N . LYS A 1 170 ? 35.385 15.891 -47.993 1.00 93.75 170 LYS A N 1
ATOM 1383 C CA . LYS A 1 170 ? 34.734 15.062 -46.972 1.00 93.75 170 LYS A CA 1
ATOM 1384 C C . LYS A 1 170 ? 33.919 15.914 -45.995 1.00 93.75 170 LYS A C 1
ATOM 1386 O O . LYS A 1 170 ? 32.757 15.601 -45.767 1.00 93.75 170 LYS A O 1
ATOM 1391 N N . ALA A 1 171 ? 34.473 17.013 -45.477 1.00 92.38 171 ALA A N 1
ATOM 1392 C CA . ALA A 1 171 ? 33.763 17.922 -44.574 1.00 92.38 171 ALA A CA 1
ATOM 1393 C C . ALA A 1 171 ? 32.478 18.482 -45.208 1.00 92.38 171 ALA A C 1
ATOM 1395 O O . ALA A 1 171 ? 31.400 18.380 -44.624 1.00 92.38 171 ALA A O 1
ATOM 1396 N N . ASN A 1 172 ? 32.570 18.994 -46.441 1.00 90.94 172 ASN A N 1
ATOM 1397 C CA . ASN A 1 172 ? 31.410 19.524 -47.164 1.00 90.94 172 ASN A CA 1
ATOM 1398 C C . ASN A 1 172 ? 30.351 18.450 -47.436 1.00 90.94 172 ASN A C 1
ATOM 1400 O O . ASN A 1 172 ? 29.156 18.698 -47.2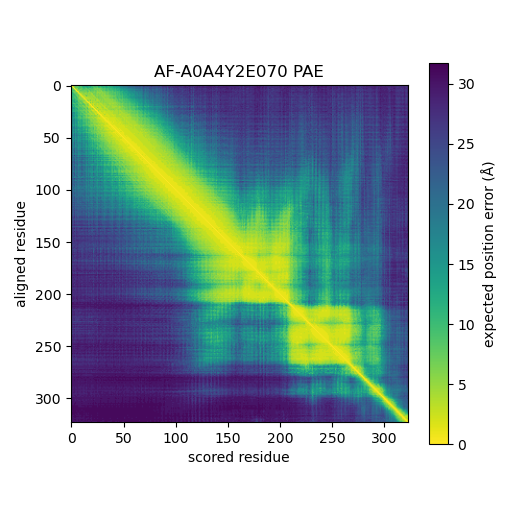70 1.00 90.94 172 ASN A O 1
ATOM 1404 N N . GLN A 1 173 ? 30.776 17.250 -47.834 1.00 92.50 173 GLN A N 1
ATOM 1405 C CA . GLN A 1 173 ? 29.844 16.166 -48.107 1.00 92.50 173 GLN A CA 1
ATOM 1406 C C . GLN A 1 173 ? 29.186 15.639 -46.828 1.00 92.50 173 GLN A C 1
ATOM 1408 O O . GLN A 1 173 ? 27.997 15.320 -46.844 1.00 92.50 173 GLN A O 1
ATOM 1413 N N . LEU A 1 174 ? 29.927 15.586 -45.719 1.00 91.19 174 LEU A N 1
ATOM 1414 C CA . LEU A 1 174 ? 29.394 15.224 -44.412 1.00 91.19 174 LEU A CA 1
ATOM 1415 C C . LEU A 1 174 ? 28.315 16.228 -43.993 1.00 91.19 174 LEU A C 1
ATOM 1417 O O . LEU A 1 174 ? 27.189 15.815 -43.731 1.00 91.19 174 LEU A O 1
ATOM 1421 N N . VAL A 1 175 ? 28.601 17.533 -44.061 1.00 91.12 175 VAL A N 1
ATOM 1422 C CA . VAL A 1 175 ? 27.628 18.613 -43.808 1.00 91.12 175 VAL A CA 1
ATOM 1423 C C . VAL A 1 175 ? 26.372 18.469 -44.670 1.00 91.12 175 VAL A C 1
ATOM 1425 O O . VAL A 1 175 ? 25.265 18.563 -44.147 1.00 91.12 175 VAL A O 1
ATOM 1428 N N . ALA A 1 176 ? 26.527 18.195 -45.968 1.00 90.88 176 ALA A N 1
ATOM 1429 C CA . ALA A 1 176 ? 25.403 18.025 -46.890 1.00 90.88 176 ALA A CA 1
ATOM 1430 C C . ALA A 1 176 ? 24.577 16.751 -46.626 1.00 90.88 176 ALA A C 1
ATOM 1432 O O . ALA A 1 176 ? 23.395 16.701 -46.966 1.00 90.88 176 ALA A O 1
ATOM 1433 N N . SER A 1 177 ? 25.192 15.716 -46.044 1.00 90.19 177 SER A N 1
ATOM 1434 C CA . SER A 1 177 ? 24.541 14.433 -45.751 1.00 90.19 177 SER A CA 1
ATOM 1435 C C . SER A 1 177 ? 23.765 14.412 -44.431 1.00 90.19 177 SER A C 1
ATOM 1437 O O . SER A 1 177 ? 22.883 13.570 -44.260 1.00 90.19 177 SER A O 1
ATOM 1439 N N . LEU A 1 178 ? 24.070 15.322 -43.499 1.00 90.12 178 LEU A N 1
ATOM 1440 C CA . LEU A 1 178 ? 23.400 15.385 -42.203 1.00 90.12 178 LEU A CA 1
ATOM 1441 C C . LEU A 1 178 ? 21.948 15.849 -42.365 1.00 90.12 178 LEU A C 1
ATOM 1443 O O . LEU A 1 178 ? 21.658 16.850 -43.017 1.00 90.12 178 LEU A O 1
ATOM 1447 N N . GLN A 1 179 ? 21.026 15.129 -41.728 1.00 88.69 179 GLN A N 1
ATOM 1448 C CA . GLN A 1 179 ? 19.590 15.411 -41.768 1.00 88.69 179 GLN A CA 1
ATOM 1449 C C . GLN A 1 179 ? 18.980 15.395 -40.363 1.00 88.69 179 GLN A C 1
ATOM 1451 O O . GLN A 1 179 ? 19.526 14.798 -39.432 1.00 88.69 179 GLN A O 1
ATOM 1456 N N . GLY A 1 180 ? 17.828 16.056 -40.210 1.00 88.69 180 GLY A N 1
ATOM 1457 C CA . GLY A 1 180 ? 17.074 16.092 -38.953 1.00 88.69 180 GLY A CA 1
ATOM 1458 C C . GLY A 1 180 ? 17.919 16.572 -37.768 1.00 88.69 180 GLY A C 1
ATOM 1459 O O . GLY A 1 180 ? 18.702 17.513 -37.895 1.00 88.69 180 GLY A O 1
ATOM 1460 N N . SER A 1 181 ? 17.805 15.889 -36.625 1.00 83.06 181 SER A N 1
ATOM 1461 C CA . SER A 1 181 ? 18.541 16.228 -35.398 1.00 83.06 181 SER A CA 1
ATOM 1462 C C . SER A 1 181 ? 20.065 16.210 -35.565 1.00 83.06 181 SER A C 1
ATOM 1464 O O . SER A 1 181 ? 20.764 16.889 -34.815 1.00 83.06 181 SER A O 1
ATOM 1466 N N . ALA A 1 182 ? 20.597 15.474 -36.548 1.00 84.75 182 ALA A N 1
ATOM 1467 C CA . ALA A 1 182 ? 22.030 15.442 -36.820 1.00 84.75 182 ALA A CA 1
ATOM 1468 C C . ALA A 1 182 ? 22.531 16.716 -37.522 1.00 84.75 182 ALA A C 1
ATOM 1470 O O . ALA A 1 182 ? 23.645 17.164 -37.262 1.00 84.75 182 ALA A O 1
ATOM 1471 N N . ALA A 1 183 ? 21.691 17.363 -38.335 1.00 89.25 183 ALA A N 1
ATOM 1472 C CA . ALA A 1 183 ? 22.018 18.651 -38.950 1.00 89.25 183 ALA A CA 1
ATOM 1473 C C . ALA A 1 183 ? 22.048 19.796 -37.922 1.00 89.25 183 ALA A C 1
ATOM 1475 O O . ALA A 1 183 ? 22.815 20.744 -38.067 1.00 89.25 183 ALA A O 1
ATOM 1476 N N . GLU A 1 184 ? 21.266 19.702 -36.842 1.00 88.62 184 GLU A N 1
ATOM 1477 C CA . GLU A 1 184 ? 21.249 20.717 -35.780 1.00 88.62 184 GLU A CA 1
ATOM 1478 C C . GLU A 1 184 ? 22.602 20.866 -35.067 1.00 88.62 184 GLU A C 1
ATOM 1480 O O . GLU A 1 184 ? 22.878 21.916 -34.494 1.00 88.62 184 GLU A O 1
ATOM 1485 N N . VAL A 1 185 ? 23.464 19.840 -35.092 1.00 87.12 185 VAL A N 1
ATOM 1486 C CA . VAL A 1 185 ? 24.828 19.903 -34.525 1.00 87.12 185 VAL A CA 1
ATOM 1487 C C . VAL A 1 185 ? 25.639 21.016 -35.184 1.00 87.12 185 VAL A C 1
ATOM 1489 O O . VAL A 1 185 ? 26.438 21.676 -34.524 1.00 87.12 185 VAL A O 1
ATOM 1492 N N . LEU A 1 186 ? 25.394 21.256 -36.474 1.00 88.44 186 LEU A N 1
ATOM 1493 C CA . LEU A 1 186 ? 26.128 22.228 -37.275 1.00 88.44 186 LEU A CA 1
ATOM 1494 C C . LEU A 1 186 ? 25.914 23.667 -36.796 1.00 88.44 186 LEU A C 1
ATOM 1496 O O . LEU A 1 186 ? 26.790 24.501 -36.993 1.00 88.44 186 LEU A O 1
ATOM 1500 N N . GLN A 1 187 ? 24.801 23.958 -36.112 1.00 88.62 187 GLN A N 1
ATOM 1501 C CA . GLN A 1 187 ? 24.530 25.289 -35.553 1.00 88.62 187 GLN A CA 1
ATOM 1502 C C . GLN A 1 187 ? 25.507 25.670 -34.429 1.00 88.62 187 GLN A C 1
ATOM 1504 O O . GLN A 1 187 ? 25.712 26.852 -34.167 1.00 88.62 187 GLN A O 1
ATOM 1509 N N . GLY A 1 188 ? 26.101 24.679 -33.753 1.00 83.94 188 GLY A N 1
ATOM 1510 C CA . GLY A 1 188 ? 27.060 24.889 -32.665 1.00 83.94 188 GLY A CA 1
ATOM 1511 C C . GLY A 1 188 ? 28.516 25.012 -33.121 1.00 83.94 188 GLY A C 1
ATOM 1512 O O . GLY A 1 188 ? 29.388 25.259 -32.288 1.00 83.94 188 GLY A O 1
ATOM 1513 N N . ILE A 1 189 ? 28.797 24.823 -34.413 1.00 89.12 189 ILE A N 1
ATOM 1514 C CA . ILE A 1 189 ? 30.153 24.853 -34.964 1.00 89.12 189 ILE A CA 1
ATOM 1515 C C . ILE A 1 189 ? 30.375 26.213 -35.644 1.00 89.12 189 ILE A C 1
ATOM 1517 O O . ILE A 1 189 ? 29.571 26.605 -36.489 1.00 89.12 189 ILE A O 1
ATOM 1521 N N . PRO A 1 190 ? 31.458 26.941 -35.315 1.00 89.31 190 PRO A N 1
ATOM 1522 C CA . PRO A 1 190 ? 31.825 28.163 -36.025 1.00 89.31 190 PRO A CA 1
ATOM 1523 C C . PRO A 1 190 ? 31.948 27.935 -37.536 1.00 89.31 190 PRO A C 1
ATOM 1525 O O . PRO A 1 190 ? 32.498 26.921 -37.969 1.00 89.31 190 PRO A O 1
ATOM 1528 N N . SER A 1 191 ? 31.466 28.880 -38.345 1.00 85.56 191 SER A N 1
ATOM 1529 C CA . SER A 1 191 ? 31.385 28.726 -39.804 1.00 85.56 191 SER A CA 1
ATOM 1530 C C . SER A 1 191 ? 32.740 28.474 -40.475 1.00 85.56 191 SER A C 1
ATOM 1532 O O . SER A 1 191 ? 32.806 27.765 -41.473 1.00 85.56 191 SER A O 1
ATOM 1534 N N . ASP A 1 192 ? 33.824 29.013 -39.913 1.00 85.56 192 ASP A N 1
ATOM 1535 C CA . ASP A 1 192 ? 35.211 28.806 -40.350 1.00 85.56 192 ASP A CA 1
ATOM 1536 C C . ASP A 1 192 ? 35.729 27.382 -40.083 1.00 85.56 192 ASP A C 1
ATOM 1538 O O . ASP A 1 192 ? 36.701 26.951 -40.699 1.00 85.56 192 ASP A O 1
ATOM 1542 N N . LYS A 1 193 ? 35.062 26.632 -39.198 1.00 87.56 193 LYS A N 1
ATOM 1543 C CA . LYS A 1 193 ? 35.396 25.245 -38.841 1.00 87.56 193 LYS A CA 1
ATOM 1544 C C . LYS A 1 193 ? 34.483 24.208 -39.489 1.00 87.56 193 LYS A C 1
ATOM 1546 O O . LYS A 1 193 ? 34.758 23.020 -39.377 1.00 87.56 193 LYS A O 1
ATOM 1551 N N . LEU A 1 194 ? 33.442 24.627 -40.211 1.00 86.88 194 LEU A N 1
ATOM 1552 C CA . LEU A 1 194 ? 32.574 23.720 -40.978 1.00 86.88 194 LEU A CA 1
ATOM 1553 C C . LEU A 1 194 ? 33.280 23.086 -42.188 1.00 86.88 194 LEU A C 1
ATOM 1555 O O . LEU A 1 194 ? 32.751 22.170 -42.807 1.00 86.88 194 LEU A O 1
ATOM 1559 N N . THR A 1 195 ? 34.479 23.552 -42.528 1.00 88.19 195 THR A N 1
ATOM 1560 C CA . THR A 1 195 ? 35.339 22.937 -43.546 1.00 88.19 195 THR A CA 1
ATOM 1561 C C . THR A 1 195 ? 36.358 21.960 -42.956 1.00 88.19 195 THR A C 1
ATOM 1563 O O . THR A 1 195 ? 37.067 21.302 -43.713 1.00 88.19 195 THR A O 1
ATOM 1566 N N . ASP A 1 196 ? 36.456 21.873 -41.624 1.00 91.75 196 ASP A N 1
ATOM 1567 C CA . ASP A 1 196 ? 37.307 20.918 -40.913 1.00 91.75 196 ASP A CA 1
ATOM 1568 C C . ASP A 1 196 ? 36.475 19.700 -40.501 1.00 91.75 196 ASP A C 1
ATOM 1570 O O . ASP A 1 196 ? 35.641 19.759 -39.592 1.00 91.75 196 ASP A O 1
ATOM 1574 N N . ILE A 1 197 ? 36.728 18.575 -41.169 1.00 91.19 197 ILE A N 1
ATOM 1575 C CA . ILE A 1 197 ? 36.057 17.305 -40.886 1.00 91.19 197 ILE A CA 1
ATOM 1576 C C . ILE A 1 197 ? 36.212 16.888 -39.419 1.00 91.19 197 ILE A C 1
ATOM 1578 O O . ILE A 1 197 ? 35.243 16.451 -38.805 1.00 91.19 197 ILE A O 1
ATOM 1582 N N . THR A 1 198 ? 37.378 17.130 -38.817 1.00 90.62 198 THR A N 1
ATOM 1583 C CA . THR A 1 198 ? 37.677 16.744 -37.431 1.00 90.62 198 THR A CA 1
ATOM 1584 C C . THR A 1 198 ? 36.794 17.496 -36.436 1.00 90.62 198 THR A C 1
ATOM 1586 O O . THR A 1 198 ? 36.407 16.961 -35.396 1.00 90.62 198 THR A O 1
ATOM 1589 N N . ALA A 1 199 ? 36.478 18.761 -36.726 1.00 90.25 199 ALA A N 1
ATOM 1590 C CA . ALA A 1 199 ? 35.608 19.577 -35.887 1.00 90.25 199 ALA A CA 1
ATOM 1591 C C . ALA A 1 199 ? 34.151 19.093 -35.953 1.00 90.25 199 ALA A C 1
ATOM 1593 O O . ALA A 1 199 ? 33.473 19.050 -34.924 1.00 90.25 199 ALA A O 1
ATOM 1594 N N . ILE A 1 200 ? 33.695 18.684 -37.141 1.00 89.88 200 ILE A N 1
ATOM 1595 C CA . ILE A 1 200 ? 32.347 18.146 -37.358 1.00 89.88 200 ILE A CA 1
ATOM 1596 C C . ILE A 1 200 ? 32.201 16.763 -36.717 1.00 89.88 200 ILE A C 1
ATOM 1598 O O . ILE A 1 200 ? 31.239 16.538 -35.985 1.00 89.88 200 ILE A O 1
ATOM 1602 N N . GLU A 1 201 ? 33.167 15.864 -36.914 1.00 88.25 201 GLU A N 1
ATOM 1603 C CA . GLU A 1 201 ? 33.186 14.536 -36.289 1.00 88.25 201 GLU A CA 1
ATOM 1604 C C . GLU A 1 201 ? 33.154 14.635 -34.764 1.00 88.25 201 GLU A C 1
ATOM 1606 O O . GLU A 1 201 ? 32.311 14.008 -34.126 1.00 88.25 201 GLU A O 1
ATOM 1611 N N . LYS A 1 202 ? 33.983 15.503 -34.168 1.00 87.25 202 LYS A N 1
ATOM 1612 C CA . LYS A 1 202 ? 33.970 15.735 -32.716 1.00 87.25 202 LYS A CA 1
ATOM 1613 C C . LYS A 1 202 ? 32.633 16.264 -32.214 1.00 87.25 202 LYS A C 1
ATOM 1615 O O . LYS A 1 202 ? 32.200 15.882 -31.130 1.00 87.25 202 LYS A O 1
ATOM 1620 N N . ALA A 1 203 ? 31.979 17.150 -32.961 1.00 86.44 203 ALA A N 1
ATOM 1621 C CA . ALA A 1 203 ? 30.677 17.682 -32.573 1.00 86.44 203 ALA A CA 1
ATOM 1622 C C . ALA A 1 203 ? 29.572 16.614 -32.670 1.00 86.44 203 ALA A C 1
ATOM 1624 O O . ALA A 1 203 ? 28.701 16.544 -31.798 1.00 86.44 203 ALA A O 1
ATOM 1625 N N . LEU A 1 204 ? 29.631 15.748 -33.687 1.00 85.94 204 LEU A N 1
ATOM 1626 C CA . LEU A 1 204 ? 28.730 14.606 -33.837 1.00 85.94 204 LEU A CA 1
ATOM 1627 C C . LEU A 1 204 ? 28.955 13.562 -32.743 1.00 85.94 204 LEU A C 1
ATOM 1629 O O . LEU A 1 204 ? 27.986 13.100 -32.154 1.00 85.94 204 LEU A O 1
ATOM 1633 N N . GLU A 1 205 ? 30.203 13.244 -32.405 1.00 82.81 205 GLU A N 1
ATOM 1634 C CA . GLU A 1 205 ? 30.540 12.340 -31.299 1.00 82.81 205 GLU A CA 1
ATOM 1635 C C . GLU A 1 205 ? 30.156 12.930 -29.936 1.00 82.81 205 GLU A C 1
ATOM 1637 O O . GLU A 1 205 ? 29.675 12.219 -29.056 1.00 82.81 205 GLU A O 1
ATOM 1642 N N . PHE A 1 206 ? 30.280 14.246 -29.758 1.00 80.06 206 PHE A N 1
ATOM 1643 C CA . PHE A 1 206 ? 29.828 14.925 -28.545 1.00 80.06 206 PHE A CA 1
ATOM 1644 C C . PHE A 1 206 ? 28.309 14.829 -28.366 1.00 80.06 206 PHE A C 1
ATOM 1646 O O . PHE A 1 206 ? 27.839 14.722 -27.231 1.00 80.06 206 PHE A O 1
ATOM 1653 N N . ARG A 1 207 ? 27.538 14.908 -29.459 1.00 78.19 207 ARG A N 1
ATOM 1654 C CA . ARG A 1 207 ? 26.074 14.864 -29.407 1.00 78.19 207 ARG A CA 1
ATOM 1655 C C . ARG A 1 207 ? 25.558 13.429 -29.389 1.00 78.19 207 ARG A C 1
ATOM 1657 O O . ARG A 1 207 ? 24.866 13.086 -28.449 1.00 78.19 207 ARG A O 1
ATOM 1664 N N . PHE A 1 208 ? 25.950 12.603 -30.354 1.00 76.69 208 PHE A N 1
ATOM 1665 C CA . PHE A 1 208 ? 25.420 11.253 -30.594 1.00 76.69 208 PHE A CA 1
ATOM 1666 C C . PHE A 1 208 ? 26.331 10.105 -30.161 1.00 76.69 208 PHE A C 1
ATOM 1668 O O . PHE A 1 208 ? 25.987 8.947 -30.379 1.00 76.69 208 PHE A O 1
ATOM 1675 N N . GLY A 1 209 ? 27.495 10.389 -29.576 1.00 70.75 209 GLY A N 1
ATOM 1676 C CA . GLY A 1 209 ? 28.264 9.354 -28.889 1.00 70.75 209 GLY A CA 1
ATOM 1677 C C . GLY A 1 209 ? 27.524 8.840 -27.650 1.00 70.75 209 GLY A C 1
ATOM 1678 O O . GLY A 1 209 ? 26.424 9.294 -27.322 1.00 70.75 209 GLY A O 1
ATOM 1679 N N . ASP A 1 210 ? 28.167 7.963 -26.879 1.00 67.81 210 ASP A N 1
ATOM 1680 C CA . ASP A 1 210 ? 27.590 7.349 -25.665 1.00 67.81 210 ASP A CA 1
ATOM 1681 C C . ASP A 1 210 ? 27.155 8.357 -24.571 1.00 67.81 210 ASP A C 1
ATOM 1683 O O . ASP A 1 210 ? 26.582 7.995 -23.547 1.00 67.81 210 ASP A O 1
ATOM 1687 N N . ARG A 1 211 ? 27.353 9.661 -24.781 1.00 62.75 211 ARG A N 1
ATOM 1688 C CA . ARG A 1 211 ? 26.875 10.740 -23.909 1.00 62.75 211 ARG A CA 1
ATOM 1689 C C . ARG A 1 211 ? 25.363 10.786 -23.726 1.00 62.75 211 ARG A C 1
ATOM 1691 O O . ARG A 1 211 ? 24.929 11.194 -22.650 1.00 62.75 211 ARG A O 1
ATOM 1698 N N . HIS A 1 212 ? 24.558 10.383 -24.712 1.00 62.25 212 HIS A N 1
ATOM 1699 C CA . HIS A 1 212 ? 23.106 10.281 -24.514 1.00 62.25 212 HIS A CA 1
ATOM 1700 C C . HIS A 1 212 ? 22.752 9.207 -23.480 1.00 62.25 212 HIS A C 1
ATOM 1702 O O . HIS A 1 212 ? 21.880 9.435 -22.641 1.00 62.25 212 HIS A O 1
ATOM 1708 N N . LEU A 1 213 ? 23.496 8.099 -23.469 1.00 68.25 213 LEU A N 1
ATOM 1709 C CA . LEU A 1 213 ? 23.370 7.042 -22.472 1.00 68.25 213 LEU A CA 1
ATOM 1710 C C . LEU A 1 213 ? 23.784 7.557 -21.078 1.00 68.25 213 LEU A C 1
ATOM 1712 O O . LEU A 1 213 ? 23.067 7.365 -20.098 1.00 68.25 213 LEU A O 1
ATOM 1716 N N . THR A 1 214 ? 24.858 8.344 -20.997 1.00 72.19 214 THR A N 1
ATOM 1717 C CA . THR A 1 214 ? 25.273 9.040 -19.765 1.00 72.19 214 THR A CA 1
ATOM 1718 C C . THR A 1 214 ? 24.210 10.030 -19.258 1.00 72.19 214 THR A C 1
ATOM 1720 O O . THR A 1 214 ? 23.910 10.078 -18.065 1.00 72.19 214 THR A O 1
ATOM 1723 N N . GLN A 1 215 ? 23.607 10.827 -20.148 1.00 68.56 215 GLN A N 1
ATOM 1724 C CA . GLN A 1 215 ? 22.557 11.803 -19.817 1.00 68.56 215 GLN A CA 1
ATOM 1725 C C . GLN A 1 215 ? 21.256 11.123 -19.357 1.00 68.56 215 GLN A C 1
ATOM 1727 O O . GLN A 1 215 ? 20.563 11.638 -18.473 1.00 68.56 215 GLN A O 1
ATOM 1732 N N . PHE A 1 216 ? 20.942 9.962 -19.932 1.00 73.38 216 PHE A N 1
ATOM 1733 C CA . PHE A 1 216 ? 19.829 9.121 -19.515 1.00 73.38 216 PHE A CA 1
ATOM 1734 C C . PHE A 1 216 ? 20.002 8.674 -18.056 1.00 73.38 216 PHE A C 1
ATOM 1736 O O . PHE A 1 216 ? 19.168 9.022 -17.219 1.00 73.38 216 PHE A O 1
ATOM 1743 N N . TYR A 1 217 ? 21.134 8.052 -17.707 1.00 79.62 217 TYR A N 1
ATOM 1744 C CA . TYR A 1 217 ? 21.391 7.619 -16.327 1.00 79.62 217 TYR A CA 1
ATOM 1745 C C . TYR A 1 217 ? 21.443 8.785 -15.325 1.00 79.62 217 TYR A C 1
ATOM 1747 O O . TYR A 1 217 ? 21.023 8.642 -14.178 1.00 79.62 217 TYR A O 1
ATOM 1755 N N . ARG A 1 218 ? 21.887 9.980 -15.748 1.00 80.56 218 ARG A N 1
ATOM 1756 C CA . ARG A 1 218 ? 21.797 11.207 -14.926 1.00 80.56 218 ARG A CA 1
ATOM 1757 C C . ARG A 1 218 ? 20.359 11.632 -14.650 1.00 80.56 218 ARG A C 1
ATOM 1759 O O . ARG A 1 218 ? 20.072 12.155 -13.576 1.00 80.56 218 ARG A O 1
ATOM 1766 N N . THR A 1 219 ? 19.473 11.470 -15.627 1.00 75.44 219 THR A N 1
ATOM 1767 C CA . THR A 1 219 ? 18.049 11.783 -15.466 1.00 75.44 219 THR A CA 1
ATOM 1768 C C . THR A 1 219 ? 17.398 10.761 -14.542 1.00 75.44 219 THR A C 1
ATOM 1770 O O . THR A 1 219 ? 16.722 11.161 -13.598 1.00 75.44 219 THR A O 1
ATOM 1773 N N . GLU A 1 220 ? 17.700 9.475 -14.738 1.00 77.44 220 GLU A N 1
ATOM 1774 C CA . GLU A 1 220 ? 17.225 8.380 -13.889 1.00 77.44 220 GLU A CA 1
ATOM 1775 C C . GLU A 1 220 ? 17.643 8.575 -12.421 1.00 77.44 220 GLU A C 1
ATOM 1777 O O . GLU A 1 220 ? 16.796 8.488 -11.533 1.00 77.44 220 GLU A O 1
ATOM 1782 N N . LEU A 1 221 ? 18.899 8.970 -12.161 1.00 81.62 221 LEU A N 1
ATOM 1783 C CA . LEU A 1 221 ? 19.388 9.344 -10.823 1.00 81.62 221 LEU A CA 1
ATOM 1784 C C . LEU A 1 221 ? 18.581 10.475 -10.178 1.00 81.62 221 LEU A C 1
ATOM 1786 O O . LEU A 1 221 ? 18.251 10.403 -8.997 1.00 81.62 221 LEU A O 1
ATOM 1790 N N . LYS A 1 222 ? 18.249 11.525 -10.938 1.00 79.69 222 LYS A N 1
ATOM 1791 C CA . LYS A 1 222 ? 17.507 12.687 -10.417 1.00 79.69 222 LYS A CA 1
ATOM 1792 C C . LYS A 1 222 ? 16.066 12.346 -10.053 1.00 79.69 222 LYS A C 1
ATOM 1794 O O . LYS A 1 222 ? 15.538 12.865 -9.065 1.00 79.69 222 LYS A O 1
ATOM 1799 N N . THR A 1 223 ? 15.427 11.496 -10.851 1.00 76.12 223 THR A N 1
ATOM 1800 C CA . THR A 1 223 ? 14.037 11.069 -10.643 1.00 76.12 223 THR A CA 1
ATOM 1801 C C . THR A 1 223 ? 13.909 9.905 -9.666 1.00 76.12 223 THR A C 1
ATOM 1803 O O . THR A 1 223 ? 12.798 9.596 -9.237 1.00 76.12 223 THR A O 1
ATOM 1806 N N . LYS A 1 224 ? 15.021 9.261 -9.294 1.00 82.25 224 LYS A N 1
ATOM 1807 C CA . LYS A 1 224 ? 15.024 8.112 -8.393 1.00 82.25 224 LYS A CA 1
ATOM 1808 C C . LYS A 1 224 ? 14.470 8.491 -7.021 1.00 82.25 224 LYS A C 1
ATOM 1810 O O . LYS A 1 224 ? 14.819 9.518 -6.440 1.00 82.25 224 LYS A O 1
ATOM 1815 N N . ARG A 1 225 ? 13.605 7.639 -6.487 1.00 83.12 225 ARG A N 1
ATOM 1816 C CA . ARG A 1 225 ? 13.126 7.667 -5.103 1.00 83.12 225 ARG A CA 1
ATOM 1817 C C . ARG A 1 225 ? 13.050 6.227 -4.610 1.00 83.12 225 ARG A C 1
ATOM 1819 O O . ARG A 1 225 ? 12.759 5.335 -5.407 1.00 83.12 225 ARG A O 1
ATOM 1826 N N . GLN A 1 226 ? 13.311 6.014 -3.322 1.00 82.19 226 GLN A N 1
ATOM 1827 C CA . GLN A 1 226 ? 13.135 4.724 -2.657 1.00 82.19 226 GLN A CA 1
ATOM 1828 C C . GLN A 1 226 ? 11.713 4.215 -2.916 1.00 82.19 226 GLN A C 1
ATOM 1830 O O . GLN A 1 226 ? 10.789 5.019 -2.984 1.00 82.19 226 GLN A O 1
ATOM 1835 N N . LYS A 1 227 ? 11.497 2.908 -3.041 1.00 78.75 227 LYS A N 1
ATOM 1836 C CA . LYS A 1 227 ? 10.159 2.306 -3.206 1.00 78.75 227 LYS A CA 1
ATOM 1837 C C . LYS A 1 227 ? 9.607 1.734 -1.896 1.00 78.75 227 LYS A C 1
ATOM 1839 O O . LYS A 1 227 ? 10.301 1.679 -0.880 1.00 78.75 227 LYS A O 1
ATOM 1844 N N . GLN A 1 228 ? 8.318 1.363 -1.876 1.00 65.94 228 GLN A N 1
ATOM 1845 C CA . GLN A 1 228 ? 7.638 0.823 -0.681 1.00 65.94 228 GLN A CA 1
ATOM 1846 C C . GLN A 1 228 ? 8.126 -0.580 -0.389 1.00 65.94 228 GLN A C 1
ATOM 1848 O O . GLN A 1 228 ? 8.089 -1.429 -1.260 1.00 65.94 228 GLN A O 1
ATOM 1853 N N . GLY A 1 229 ? 8.686 -0.768 0.811 1.00 69.62 229 GLY A N 1
ATOM 1854 C CA . GLY A 1 229 ? 9.347 -2.012 1.200 1.00 69.62 229 GLY A CA 1
ATOM 1855 C C . GLY A 1 229 ? 10.772 -2.200 0.657 1.00 69.62 229 GLY A C 1
ATOM 1856 O O . GLY A 1 229 ? 11.405 -3.191 1.005 1.00 69.62 229 GLY A O 1
ATOM 1857 N N . GLU A 1 230 ? 11.320 -1.274 -0.142 1.00 75.62 230 GLU A N 1
ATOM 1858 C CA . GLU A 1 230 ? 12.694 -1.390 -0.652 1.00 75.62 230 GLU A CA 1
ATOM 1859 C C . GLU A 1 230 ? 13.715 -1.196 0.474 1.00 75.62 230 GLU A C 1
ATOM 1861 O O . GLU A 1 230 ? 13.724 -0.168 1.166 1.00 75.62 230 GLU A O 1
ATOM 1866 N N . SER A 1 231 ? 14.595 -2.186 0.647 1.00 73.88 231 SER A N 1
ATOM 1867 C CA . SER A 1 231 ? 15.675 -2.088 1.619 1.00 73.88 231 SER A CA 1
ATOM 1868 C C . SER A 1 231 ? 16.691 -1.036 1.184 1.00 73.88 231 SER A C 1
ATOM 1870 O O . SER A 1 231 ? 16.994 -0.853 0.003 1.00 73.88 231 SER A O 1
ATOM 1872 N N . LEU A 1 232 ? 17.255 -0.346 2.168 1.00 75.25 232 LEU A N 1
ATOM 1873 C CA . LEU A 1 232 ? 18.238 0.701 1.924 1.00 75.25 232 LEU A CA 1
ATOM 1874 C C . LEU A 1 232 ? 19.520 0.151 1.259 1.00 75.25 232 LEU A C 1
ATOM 1876 O O . LEU A 1 232 ? 20.178 0.878 0.524 1.00 75.25 232 LEU A O 1
ATOM 1880 N N . GLN A 1 233 ? 19.852 -1.133 1.448 1.00 72.25 233 GLN A N 1
ATOM 1881 C CA . GLN A 1 233 ? 20.968 -1.796 0.759 1.00 72.25 233 GLN A CA 1
ATOM 1882 C C . GLN A 1 233 ? 20.733 -1.916 -0.752 1.00 72.25 233 GLN A C 1
ATOM 1884 O O . GLN A 1 233 ? 21.650 -1.685 -1.537 1.00 72.25 233 GLN A O 1
ATOM 1889 N N . VAL A 1 234 ? 19.513 -2.285 -1.155 1.00 73.25 234 VAL A N 1
ATOM 1890 C CA . VAL A 1 234 ? 19.145 -2.430 -2.572 1.00 73.25 234 VAL A CA 1
ATOM 1891 C C . VAL A 1 234 ? 19.145 -1.064 -3.252 1.00 73.25 234 VAL A C 1
ATOM 1893 O O . VAL A 1 234 ? 19.734 -0.918 -4.321 1.00 73.25 234 VAL A O 1
ATOM 1896 N N . LEU A 1 235 ? 18.592 -0.049 -2.581 1.00 80.69 235 LEU A N 1
ATOM 1897 C CA . LEU A 1 235 ? 18.637 1.334 -3.054 1.00 80.69 235 LEU A CA 1
ATOM 1898 C C . LEU A 1 235 ? 20.082 1.833 -3.230 1.00 80.69 235 LEU A C 1
ATOM 1900 O O . LEU A 1 235 ? 20.399 2.435 -4.252 1.00 80.69 235 LEU A O 1
ATOM 1904 N N . ALA A 1 236 ? 20.969 1.564 -2.266 1.00 77.25 236 ALA A N 1
ATOM 1905 C CA . ALA A 1 236 ? 22.372 1.977 -2.326 1.00 77.25 236 ALA A CA 1
ATOM 1906 C C . ALA A 1 236 ? 23.117 1.348 -3.513 1.00 77.25 236 ALA A C 1
ATOM 1908 O O . ALA A 1 236 ? 23.795 2.056 -4.256 1.00 77.25 236 ALA A O 1
ATOM 1909 N N . ALA A 1 237 ? 22.953 0.039 -3.722 1.00 76.81 237 ALA A N 1
ATOM 1910 C CA . ALA A 1 237 ? 23.584 -0.670 -4.834 1.00 76.81 237 ALA A CA 1
ATOM 1911 C C . ALA A 1 237 ? 23.104 -0.148 -6.199 1.00 76.81 237 ALA A C 1
ATOM 1913 O O . ALA A 1 237 ? 23.896 -0.029 -7.136 1.00 76.81 237 ALA A O 1
ATOM 1914 N N . ASP A 1 238 ? 21.820 0.196 -6.317 1.00 80.69 238 ASP A N 1
ATOM 1915 C CA . ASP A 1 238 ? 21.275 0.746 -7.557 1.00 80.69 238 ASP A CA 1
ATOM 1916 C C . ASP A 1 238 ? 21.750 2.187 -7.812 1.00 80.69 238 ASP A C 1
ATOM 1918 O O . ASP A 1 238 ? 22.115 2.526 -8.938 1.00 80.69 238 ASP A O 1
ATOM 1922 N N . VAL A 1 239 ? 21.856 3.018 -6.767 1.00 84.25 239 VAL A N 1
ATOM 1923 C CA . VAL A 1 239 ? 22.478 4.351 -6.863 1.00 84.25 239 VAL A CA 1
ATOM 1924 C C . VAL A 1 239 ? 23.959 4.242 -7.256 1.00 84.25 239 VAL A C 1
ATOM 1926 O O . VAL A 1 239 ? 24.393 4.966 -8.149 1.00 84.25 239 VAL A O 1
ATOM 1929 N N . GLU A 1 240 ? 24.732 3.317 -6.675 1.00 81.25 240 GLU A N 1
ATOM 1930 C CA . GLU A 1 240 ? 26.149 3.073 -7.020 1.00 81.25 240 GLU A CA 1
ATOM 1931 C C . GLU A 1 240 ? 26.308 2.650 -8.494 1.00 81.25 240 GLU A C 1
ATOM 1933 O O . GLU A 1 240 ? 27.169 3.169 -9.221 1.00 81.25 240 GLU A O 1
ATOM 1938 N N . ARG A 1 241 ? 25.430 1.756 -8.968 1.00 85.38 241 ARG A N 1
ATOM 1939 C CA . ARG A 1 241 ? 25.372 1.328 -10.372 1.00 85.38 241 ARG A CA 1
ATOM 1940 C C . ARG A 1 241 ? 25.073 2.507 -11.296 1.00 85.38 241 ARG A C 1
ATOM 1942 O O . ARG A 1 241 ? 25.817 2.739 -12.248 1.00 85.38 241 ARG A O 1
ATOM 1949 N N . LEU A 1 242 ? 24.013 3.265 -11.016 1.00 84.50 242 LEU A N 1
ATOM 1950 C CA . LEU A 1 242 ? 23.627 4.418 -11.825 1.00 84.50 242 LEU A CA 1
ATOM 1951 C C . LEU A 1 242 ? 24.709 5.503 -11.828 1.00 84.50 242 LEU A C 1
ATOM 1953 O O . LEU A 1 242 ? 24.995 6.065 -12.880 1.00 84.50 242 LEU A O 1
ATOM 1957 N N . MET A 1 243 ? 25.372 5.754 -10.698 1.00 86.00 243 MET A N 1
ATOM 1958 C CA . MET A 1 243 ? 26.489 6.699 -10.606 1.00 86.00 243 MET A CA 1
ATOM 1959 C C . MET A 1 243 ? 27.686 6.270 -11.453 1.00 86.00 243 MET A C 1
ATOM 1961 O O . MET A 1 243 ? 28.302 7.104 -12.121 1.00 86.00 243 MET A O 1
ATOM 1965 N N . SER A 1 244 ? 27.985 4.971 -11.483 1.00 82.56 244 SER A N 1
ATOM 1966 C CA . SER A 1 244 ? 29.050 4.410 -12.322 1.00 82.56 244 SER A CA 1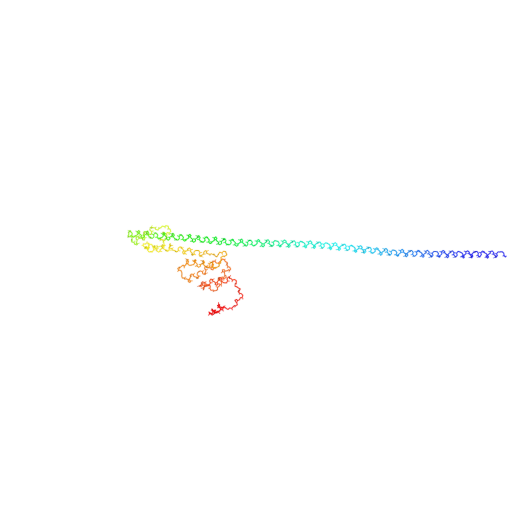
ATOM 1967 C C . SER A 1 244 ? 28.774 4.582 -13.815 1.00 82.56 244 SER A C 1
ATOM 1969 O O . SER A 1 244 ? 29.708 4.803 -14.580 1.00 82.56 244 SER A O 1
ATOM 1971 N N . LEU A 1 245 ? 27.503 4.539 -14.220 1.00 82.75 245 LEU A N 1
ATOM 1972 C CA . LEU A 1 245 ? 27.084 4.692 -15.613 1.00 82.75 245 LEU A CA 1
ATOM 1973 C C . LEU A 1 245 ? 26.888 6.169 -16.022 1.00 82.75 245 LEU A C 1
ATOM 1975 O O . LEU A 1 245 ? 27.235 6.563 -17.131 1.00 82.75 245 LEU A O 1
ATOM 1979 N N . ALA A 1 246 ? 26.379 7.011 -15.120 1.00 83.62 246 ALA A N 1
ATOM 1980 C CA . ALA A 1 246 ? 26.087 8.431 -15.346 1.00 83.62 246 ALA A CA 1
ATOM 1981 C C . ALA A 1 246 ? 27.316 9.355 -15.243 1.00 83.62 246 ALA A C 1
ATOM 1983 O O . ALA A 1 246 ? 27.309 10.485 -15.752 1.00 83.62 246 ALA A O 1
ATOM 1984 N N . TYR A 1 247 ? 28.358 8.909 -14.539 1.00 81.31 247 TYR A N 1
ATOM 1985 C CA . TYR A 1 247 ? 29.548 9.703 -14.229 1.00 81.31 247 TYR A CA 1
ATOM 1986 C C . TYR A 1 247 ? 30.841 8.884 -14.356 1.00 81.31 247 TYR A C 1
ATOM 1988 O O . TYR A 1 247 ? 31.781 9.082 -13.587 1.00 81.31 247 TYR A O 1
ATOM 1996 N N . ALA A 1 248 ? 30.914 7.994 -15.354 1.00 79.06 248 ALA A N 1
ATOM 1997 C CA . ALA A 1 248 ? 32.080 7.144 -15.627 1.00 79.06 248 ALA A CA 1
ATOM 1998 C C . ALA A 1 248 ? 33.400 7.926 -15.817 1.00 79.06 248 ALA A C 1
ATOM 2000 O O . ALA A 1 248 ? 34.466 7.416 -15.479 1.00 79.06 248 ALA A O 1
ATOM 2001 N N . GLU A 1 249 ? 33.321 9.169 -16.306 1.00 78.31 249 GLU A N 1
ATOM 2002 C CA . GLU A 1 249 ? 34.467 10.064 -16.536 1.00 78.31 249 GLU A CA 1
ATOM 2003 C C . GLU A 1 249 ? 34.902 10.855 -15.286 1.00 78.31 249 GLU A C 1
ATOM 2005 O O . GLU A 1 249 ? 35.972 11.462 -15.281 1.00 78.31 249 GLU A O 1
ATOM 2010 N N . CYS A 1 250 ? 34.095 10.877 -14.218 1.00 78.31 250 CYS A N 1
ATOM 2011 C CA . CYS A 1 250 ? 34.447 11.592 -12.989 1.00 78.31 250 CYS A CA 1
ATOM 2012 C C . CYS A 1 250 ? 35.439 10.784 -12.134 1.00 78.31 250 CYS A C 1
ATOM 2014 O O . CYS A 1 250 ? 35.303 9.559 -12.071 1.00 78.31 250 CYS A O 1
ATOM 2016 N N . PRO A 1 251 ? 36.372 11.438 -11.418 1.00 81.44 251 PRO A N 1
ATOM 2017 C CA . PRO A 1 251 ? 37.202 10.794 -10.398 1.00 81.44 251 PRO A CA 1
ATOM 2018 C C . PRO A 1 251 ? 36.372 9.998 -9.376 1.00 81.44 251 PRO A C 1
ATOM 2020 O O . PRO A 1 251 ? 35.231 10.363 -9.079 1.00 81.44 251 PRO A O 1
ATOM 2023 N N . LEU A 1 252 ? 36.927 8.888 -8.875 1.00 74.56 252 LEU A N 1
ATOM 2024 C CA . LEU A 1 252 ? 36.202 7.932 -8.026 1.00 74.56 252 LEU A CA 1
ATOM 2025 C C . LEU A 1 252 ? 35.694 8.576 -6.725 1.00 74.56 252 LEU A C 1
ATOM 2027 O O . LEU A 1 252 ? 34.533 8.404 -6.379 1.00 74.56 252 LEU A O 1
ATOM 2031 N N . ASP A 1 253 ? 36.522 9.392 -6.083 1.00 70.88 253 ASP A N 1
ATOM 2032 C CA . ASP A 1 253 ? 36.215 10.166 -4.875 1.00 70.88 253 ASP A CA 1
ATOM 2033 C C . ASP A 1 253 ? 35.054 11.159 -5.082 1.00 70.88 253 ASP A C 1
ATOM 2035 O O . ASP A 1 253 ? 34.136 11.275 -4.262 1.00 70.88 253 ASP A O 1
ATOM 2039 N N . VAL A 1 254 ? 35.035 11.840 -6.229 1.00 76.56 254 VAL A N 1
ATOM 2040 C CA . VAL A 1 254 ? 33.942 12.748 -6.612 1.00 76.56 254 VAL A CA 1
ATOM 2041 C C . VAL A 1 254 ? 32.655 11.968 -6.901 1.00 76.56 254 VAL A C 1
ATOM 2043 O O . VAL A 1 254 ? 31.552 12.427 -6.609 1.00 76.56 254 VAL A O 1
ATOM 2046 N N . ARG A 1 255 ? 32.771 10.769 -7.471 1.00 81.50 255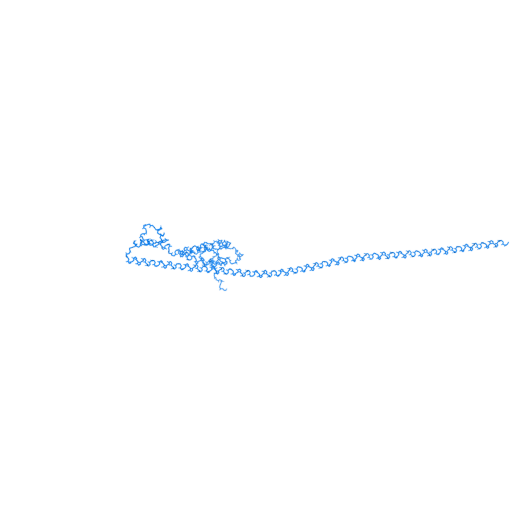 ARG A N 1
ATOM 2047 C CA . ARG A 1 255 ? 31.621 9.917 -7.785 1.00 81.50 255 ARG A CA 1
ATOM 2048 C C . ARG A 1 255 ? 30.998 9.311 -6.531 1.00 81.50 255 ARG A C 1
ATOM 2050 O O . ARG A 1 255 ? 29.776 9.285 -6.433 1.00 81.50 255 ARG A O 1
ATOM 2057 N N . GLU A 1 256 ? 31.812 8.855 -5.586 1.00 73.81 256 GLU A N 1
ATOM 2058 C CA . GLU A 1 256 ? 31.360 8.282 -4.314 1.00 73.81 256 GLU A CA 1
ATOM 2059 C C . GLU A 1 256 ? 30.673 9.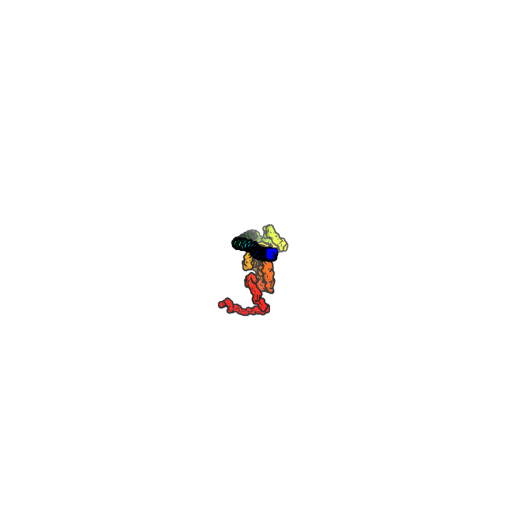333 -3.433 1.00 73.81 256 GLU A C 1
ATOM 2061 O O . GLU A 1 256 ? 29.583 9.082 -2.919 1.00 73.81 256 GLU A O 1
ATOM 2066 N N . SER A 1 257 ? 31.234 10.544 -3.347 1.00 74.56 257 SER A N 1
ATOM 2067 C CA . SER A 1 257 ? 30.611 11.656 -2.610 1.00 74.56 257 SER A CA 1
ATOM 2068 C C . SER A 1 257 ? 29.264 12.081 -3.209 1.00 74.56 257 SER A C 1
ATOM 2070 O O . SER A 1 257 ? 28.281 12.256 -2.486 1.00 74.56 257 SER A O 1
ATOM 2072 N N . LEU A 1 258 ? 29.168 12.174 -4.539 1.00 78.75 258 LEU A N 1
ATOM 2073 C CA . LEU A 1 258 ? 27.893 12.414 -5.217 1.00 78.75 258 LEU A CA 1
ATOM 2074 C C . LEU A 1 258 ? 26.901 11.260 -4.997 1.00 78.75 258 LEU A C 1
ATOM 2076 O O . LEU A 1 258 ? 25.720 11.518 -4.771 1.00 78.75 258 LEU A O 1
ATOM 2080 N N . ALA A 1 259 ? 27.358 10.005 -5.026 1.00 80.69 259 ALA A N 1
ATOM 2081 C CA . ALA A 1 259 ? 26.511 8.836 -4.786 1.00 80.69 259 ALA A CA 1
ATOM 2082 C C . ALA A 1 259 ? 25.886 8.856 -3.385 1.00 80.69 259 ALA A C 1
ATOM 2084 O O . ALA A 1 259 ? 24.689 8.601 -3.248 1.00 80.69 259 ALA A O 1
ATOM 2085 N N . ALA A 1 260 ? 26.667 9.210 -2.361 1.00 74.62 260 ALA A N 1
ATOM 2086 C CA . ALA A 1 260 ? 26.175 9.368 -0.996 1.00 74.62 260 ALA A CA 1
ATOM 2087 C C . ALA A 1 260 ? 25.097 10.461 -0.905 1.00 74.62 260 ALA A C 1
ATOM 2089 O O . ALA A 1 260 ? 24.039 10.239 -0.314 1.00 74.62 260 ALA A O 1
ATOM 2090 N N . GLN A 1 261 ? 25.315 11.609 -1.556 1.00 76.62 261 GLN A N 1
ATOM 2091 C CA . GLN A 1 261 ? 24.338 12.700 -1.592 1.00 76.62 261 GLN A CA 1
ATOM 2092 C C . GLN A 1 261 ? 23.024 12.274 -2.267 1.00 76.62 261 GLN A C 1
ATOM 2094 O O . GLN A 1 261 ? 21.949 12.440 -1.688 1.00 76.62 261 GLN A O 1
ATOM 2099 N N . TYR A 1 262 ? 23.100 11.666 -3.456 1.00 78.69 262 TYR A N 1
ATOM 2100 C CA . TYR A 1 262 ? 21.915 11.166 -4.160 1.00 78.69 262 TYR A CA 1
ATOM 2101 C C . TYR A 1 262 ? 21.188 10.093 -3.352 1.00 78.69 262 TYR A C 1
ATOM 2103 O O . TYR A 1 262 ? 19.965 10.126 -3.269 1.00 78.69 262 TYR A O 1
ATOM 2111 N N . PHE A 1 263 ? 21.911 9.178 -2.706 1.00 81.25 263 PHE A N 1
ATOM 2112 C CA . PHE A 1 263 ? 21.297 8.166 -1.856 1.00 81.25 263 PHE A CA 1
ATOM 2113 C C . PHE A 1 263 ? 20.439 8.795 -0.754 1.00 81.25 263 PHE A C 1
ATOM 2115 O O . PHE A 1 263 ? 19.258 8.467 -0.651 1.00 81.25 263 PHE A O 1
ATOM 2122 N N . VAL A 1 264 ? 20.980 9.759 -0.002 1.00 75.62 264 VAL A N 1
ATOM 2123 C CA . VAL A 1 264 ? 20.235 10.471 1.052 1.00 75.62 264 VAL A CA 1
ATOM 2124 C C . VAL A 1 264 ? 19.023 11.218 0.486 1.00 75.62 264 VAL A C 1
ATOM 2126 O O . VAL A 1 264 ? 17.938 11.184 1.072 1.00 75.62 264 VAL A O 1
ATOM 2129 N N . ASP A 1 265 ? 19.168 11.854 -0.675 1.00 76.00 265 ASP A N 1
ATOM 2130 C CA . ASP A 1 265 ? 18.084 12.603 -1.321 1.00 76.00 265 ASP A CA 1
ATOM 2131 C C . ASP A 1 265 ? 16.982 11.697 -1.903 1.00 76.00 265 ASP A C 1
ATOM 2133 O O . ASP A 1 265 ? 15.844 12.136 -2.082 1.00 76.00 265 ASP A O 1
ATOM 2137 N N . THR A 1 266 ? 17.291 10.423 -2.159 1.00 79.06 266 THR A N 1
ATOM 2138 C CA . THR A 1 266 ? 16.340 9.440 -2.698 1.00 79.06 266 THR A CA 1
ATOM 2139 C C . THR A 1 266 ? 15.51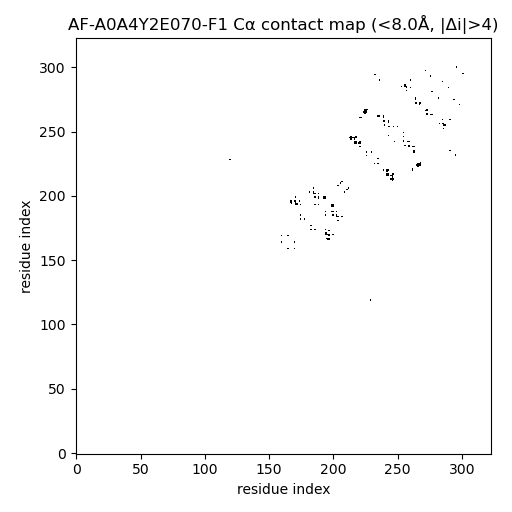0 8.721 -1.625 1.00 79.06 266 THR A C 1
ATOM 2141 O O . THR A 1 266 ? 14.485 8.133 -1.973 1.00 79.06 266 THR A O 1
ATOM 2144 N N . ILE A 1 267 ? 15.885 8.778 -0.338 1.00 80.25 267 ILE A N 1
ATOM 2145 C CA . ILE A 1 267 ? 15.134 8.164 0.779 1.00 80.25 267 ILE A CA 1
ATOM 2146 C C . ILE A 1 267 ? 13.744 8.810 0.899 1.00 80.25 267 ILE A C 1
ATOM 2148 O O . ILE A 1 267 ? 13.623 10.032 0.918 1.00 80.25 267 ILE A O 1
ATOM 2152 N N . ARG A 1 268 ? 12.681 7.994 0.986 1.00 66.75 268 ARG A N 1
ATOM 2153 C CA . ARG A 1 268 ? 11.285 8.490 1.018 1.00 66.75 268 ARG A CA 1
ATOM 2154 C C . ARG A 1 268 ? 10.796 8.969 2.379 1.00 66.75 268 ARG A C 1
ATOM 2156 O O . ARG A 1 268 ? 9.859 9.751 2.442 1.00 66.75 268 ARG A O 1
ATOM 2163 N N . ASP A 1 269 ? 11.352 8.421 3.447 1.00 65.62 269 ASP A N 1
ATOM 2164 C CA . ASP A 1 269 ? 10.947 8.725 4.814 1.00 65.62 269 ASP A CA 1
ATOM 2165 C C . ASP A 1 269 ? 11.659 10.011 5.262 1.00 65.62 269 ASP A C 1
ATOM 2167 O O . ASP A 1 269 ? 12.872 9.998 5.470 1.00 65.62 269 ASP A O 1
ATOM 2171 N N . GLU A 1 270 ? 10.920 11.125 5.346 1.00 58.12 270 GLU A N 1
ATOM 2172 C CA . GLU A 1 270 ? 11.463 12.456 5.668 1.00 58.12 270 GLU A CA 1
ATOM 2173 C C . GLU A 1 270 ? 12.159 12.488 7.041 1.00 58.12 270 GLU A C 1
ATOM 2175 O O . GLU A 1 270 ? 13.159 13.187 7.215 1.00 58.12 270 GLU A O 1
ATOM 2180 N N . GLU A 1 271 ? 11.703 11.677 8.000 1.00 54.53 271 GLU A N 1
ATOM 2181 C CA . GLU A 1 271 ? 12.292 11.573 9.339 1.00 54.53 271 GLU A CA 1
ATOM 2182 C C . GLU A 1 271 ? 13.623 10.799 9.296 1.00 54.53 271 GLU A C 1
ATOM 2184 O O . GLU A 1 271 ? 14.634 11.249 9.851 1.00 54.53 271 GLU A O 1
ATOM 2189 N N . LYS A 1 272 ? 13.686 9.695 8.531 1.00 59.38 272 LYS A N 1
ATOM 2190 C CA . LYS A 1 272 ? 14.953 8.985 8.251 1.00 59.38 272 LYS A CA 1
ATOM 2191 C C . LYS A 1 272 ? 15.918 9.813 7.402 1.00 59.38 272 LYS A C 1
ATOM 2193 O O . LYS A 1 272 ? 17.133 9.728 7.597 1.00 59.38 272 LYS A O 1
ATOM 2198 N N . GLN A 1 273 ? 15.405 10.623 6.481 1.00 56.19 273 GLN A N 1
ATOM 2199 C CA . GLN A 1 273 ? 16.196 11.514 5.637 1.00 56.19 273 GLN A CA 1
ATOM 2200 C C . GLN A 1 273 ? 16.849 12.630 6.466 1.00 56.19 273 GLN A C 1
ATOM 2202 O O . GLN A 1 273 ? 18.049 12.876 6.329 1.00 56.19 273 GLN A O 1
ATOM 2207 N N . LEU A 1 274 ? 16.101 13.259 7.379 1.00 53.53 274 LEU A N 1
ATOM 2208 C CA . LEU A 1 274 ? 16.619 14.267 8.310 1.00 53.53 274 LEU A CA 1
ATOM 2209 C C . LEU A 1 274 ? 17.641 13.676 9.291 1.00 53.53 274 LEU A C 1
ATOM 2211 O O . LEU A 1 274 ? 18.700 14.268 9.487 1.00 53.53 274 LEU A O 1
ATOM 2215 N N . SER A 1 275 ? 17.381 12.485 9.842 1.00 56.72 275 SER A N 1
ATOM 2216 C CA . SER A 1 275 ? 18.331 11.772 10.712 1.00 56.72 275 SER A CA 1
ATOM 2217 C C . SER A 1 275 ? 19.657 11.463 10.004 1.00 56.72 275 SER A C 1
ATOM 2219 O O . SER A 1 275 ? 20.724 11.637 10.590 1.00 56.72 275 SER A O 1
ATOM 2221 N N . THR A 1 276 ? 19.604 11.096 8.721 1.00 54.09 276 THR A N 1
ATOM 2222 C CA . THR A 1 276 ? 20.800 10.803 7.914 1.00 54.09 276 THR A CA 1
ATOM 2223 C C . THR A 1 276 ? 21.570 12.077 7.530 1.00 54.09 276 THR A C 1
ATOM 2225 O O . THR A 1 276 ? 22.796 12.053 7.459 1.00 54.09 276 THR A O 1
ATOM 2228 N N . ARG A 1 277 ? 20.880 13.216 7.350 1.00 57.38 277 ARG A N 1
ATOM 2229 C CA . ARG A 1 277 ? 21.498 14.538 7.104 1.00 57.38 277 ARG A CA 1
ATOM 2230 C C . ARG A 1 277 ? 22.148 15.166 8.345 1.00 57.38 277 ARG A C 1
ATOM 2232 O O . ARG A 1 277 ? 23.003 16.032 8.194 1.00 57.38 277 ARG A O 1
ATOM 2239 N N . LEU A 1 278 ? 21.741 14.762 9.551 1.00 45.94 278 LEU A N 1
ATOM 2240 C CA . LEU A 1 278 ? 22.235 15.291 10.834 1.00 45.94 278 LEU A CA 1
ATOM 2241 C C . LEU A 1 278 ? 23.542 14.636 11.323 1.00 45.94 278 LEU A C 1
ATOM 2243 O O . LEU A 1 278 ? 24.070 15.038 12.361 1.00 45.94 278 LEU A O 1
ATOM 2247 N N . ILE A 1 279 ? 24.080 13.646 10.602 1.00 53.31 279 ILE A N 1
ATOM 2248 C CA . ILE A 1 279 ? 25.379 13.037 10.920 1.00 53.31 279 ILE A CA 1
ATOM 2249 C C . ILE A 1 279 ? 26.486 14.072 10.601 1.00 53.31 279 ILE A C 1
ATOM 2251 O O . ILE A 1 279 ? 26.585 14.481 9.442 1.00 53.31 279 ILE A O 1
ATOM 2255 N N . PRO A 1 280 ? 27.319 14.522 11.571 1.00 40.72 280 PRO A N 1
ATOM 2256 C CA . PRO A 1 280 ? 28.160 15.725 11.436 1.00 40.72 280 PRO A CA 1
ATOM 2257 C C . PRO A 1 280 ? 29.344 15.651 10.460 1.00 40.72 280 PRO A C 1
ATOM 2259 O O . PRO A 1 280 ? 30.146 16.576 10.445 1.00 40.72 280 PRO A O 1
ATOM 2262 N N . ASP A 1 281 ? 29.463 14.596 9.657 1.00 45.81 281 ASP A N 1
ATOM 2263 C CA . ASP A 1 281 ? 30.592 14.374 8.745 1.00 45.81 281 ASP A CA 1
ATOM 2264 C C . ASP A 1 281 ? 30.120 13.954 7.341 1.00 45.81 281 ASP A C 1
ATOM 2266 O O . ASP A 1 281 ? 30.758 13.147 6.669 1.00 45.81 281 ASP A O 1
ATOM 2270 N N . SER A 1 282 ? 29.007 14.516 6.847 1.00 44.19 282 SER A N 1
ATOM 2271 C CA . SER A 1 282 ? 28.524 14.257 5.474 1.00 44.19 282 SER A CA 1
ATOM 2272 C C . SER A 1 282 ? 29.529 14.655 4.379 1.00 44.19 282 SER A C 1
ATOM 2274 O O . SER A 1 282 ? 29.436 14.182 3.250 1.00 44.19 282 SER A O 1
ATOM 2276 N N . THR A 1 283 ? 30.531 15.472 4.716 1.00 41.53 283 THR A N 1
ATOM 2277 C CA . THR A 1 283 ? 31.650 15.845 3.839 1.00 41.53 283 THR A CA 1
ATOM 2278 C C . THR A 1 283 ? 32.808 14.838 3.811 1.00 41.53 283 THR A C 1
ATOM 2280 O O . THR A 1 283 ? 33.710 15.014 2.998 1.00 41.53 283 THR A O 1
ATOM 2283 N N . TYR A 1 284 ? 32.808 13.798 4.658 1.00 44.31 284 TYR A N 1
ATOM 2284 C CA . TYR A 1 284 ? 33.863 12.766 4.725 1.00 44.31 284 TYR A CA 1
ATOM 2285 C C . TYR A 1 284 ? 33.344 11.332 4.498 1.00 44.31 284 TYR A C 1
ATOM 2287 O O . TYR A 1 284 ? 34.039 10.361 4.796 1.00 44.31 284 TYR A O 1
ATOM 2295 N N . VAL A 1 285 ? 32.134 11.191 3.948 1.00 45.25 285 VAL A N 1
ATOM 2296 C CA . VAL A 1 285 ? 31.523 9.910 3.550 1.00 45.25 285 VAL A CA 1
ATOM 2297 C C . VAL A 1 285 ? 32.148 9.475 2.221 1.00 45.25 285 VAL A C 1
ATOM 2299 O O . VAL A 1 285 ? 31.581 9.673 1.149 1.00 45.25 285 VAL A O 1
ATOM 2302 N N . CYS A 1 286 ? 33.375 8.965 2.290 1.00 44.56 286 CYS A N 1
ATOM 2303 C CA . CYS A 1 286 ? 34.217 8.673 1.127 1.00 44.56 286 CYS A CA 1
ATOM 2304 C C . CYS A 1 286 ? 34.482 7.172 0.942 1.00 44.56 286 CYS A C 1
ATOM 2306 O O . CYS A 1 286 ? 35.465 6.807 0.303 1.00 44.56 286 CYS A O 1
ATOM 2308 N N . SER A 1 287 ? 33.672 6.271 1.515 1.00 46.91 287 SER A N 1
ATOM 2309 C CA . SER A 1 287 ? 33.875 4.838 1.282 1.00 46.91 287 SER A CA 1
ATOM 2310 C C . SER A 1 287 ? 32.611 3.977 1.355 1.00 46.91 287 SER A C 1
ATOM 2312 O O . SER A 1 287 ? 31.638 4.272 2.049 1.00 46.91 287 SER A O 1
ATOM 2314 N N . LYS A 1 288 ? 32.680 2.814 0.697 1.00 45.91 288 LYS A N 1
ATOM 2315 C CA . LYS A 1 288 ? 31.703 1.708 0.754 1.00 45.91 288 LYS A CA 1
ATOM 2316 C C . LYS A 1 288 ? 31.340 1.258 2.185 1.00 45.91 288 LYS A C 1
ATOM 2318 O O . LYS A 1 288 ? 30.286 0.656 2.387 1.00 45.91 288 LYS A O 1
ATOM 2323 N N . PHE A 1 289 ? 32.190 1.555 3.173 1.00 40.88 289 PHE A N 1
ATOM 2324 C CA . PHE A 1 289 ? 31.961 1.282 4.597 1.00 40.88 289 PHE A CA 1
ATOM 2325 C C . PHE A 1 289 ? 30.964 2.258 5.247 1.00 40.88 289 PHE A C 1
ATOM 2327 O O . PHE A 1 289 ? 30.248 1.872 6.173 1.00 40.88 289 PHE A O 1
ATOM 2334 N N . ASP A 1 290 ? 30.842 3.483 4.737 1.00 51.16 290 ASP A N 1
ATOM 2335 C CA . ASP A 1 290 ? 30.019 4.524 5.361 1.00 51.16 290 ASP A CA 1
ATOM 2336 C C . ASP A 1 290 ? 28.526 4.362 5.043 1.00 51.16 290 ASP A C 1
ATOM 2338 O O . ASP A 1 290 ? 27.673 4.626 5.891 1.00 51.16 290 ASP A O 1
ATOM 2342 N N . PHE A 1 291 ? 28.196 3.791 3.877 1.00 48.34 291 PHE A N 1
ATOM 2343 C CA . PHE A 1 291 ? 26.846 3.293 3.589 1.00 48.34 291 PHE A CA 1
ATOM 2344 C C . PHE A 1 291 ? 26.397 2.268 4.638 1.00 48.34 291 PHE A C 1
ATOM 2346 O O . PHE A 1 291 ? 25.271 2.335 5.128 1.00 48.34 291 PHE A O 1
ATOM 2353 N N . TYR A 1 292 ? 27.288 1.354 5.037 1.00 46.88 292 TYR A N 1
ATOM 2354 C CA . TYR A 1 292 ? 27.022 0.375 6.093 1.00 46.88 292 TYR A CA 1
ATOM 2355 C C . TYR A 1 292 ? 26.873 1.020 7.479 1.00 46.88 292 TYR A C 1
ATOM 2357 O O . TYR A 1 292 ? 26.044 0.549 8.260 1.00 46.88 292 TYR A O 1
ATOM 2365 N N . LEU A 1 293 ? 27.597 2.104 7.787 1.00 50.00 293 LEU A N 1
ATOM 2366 C CA . LEU A 1 293 ? 27.393 2.873 9.023 1.00 50.00 293 LEU A CA 1
ATOM 2367 C C . LEU A 1 293 ? 26.023 3.565 9.049 1.00 50.00 293 LEU A C 1
ATOM 2369 O O . LEU A 1 293 ? 25.303 3.427 10.037 1.00 50.00 293 LEU A O 1
ATOM 2373 N N . ILE A 1 294 ? 25.629 4.236 7.959 1.00 53.59 294 ILE A N 1
ATOM 2374 C CA . ILE A 1 294 ? 24.303 4.865 7.827 1.00 53.59 294 ILE A CA 1
ATOM 2375 C C . ILE A 1 294 ? 23.201 3.810 8.002 1.00 53.59 294 ILE A C 1
ATOM 2377 O O . ILE A 1 294 ? 22.264 4.009 8.772 1.00 53.59 294 ILE A O 1
ATOM 2381 N N . LEU A 1 295 ? 23.342 2.648 7.358 1.00 51.38 295 LEU A N 1
ATOM 2382 C CA . LEU A 1 295 ? 22.432 1.507 7.504 1.00 51.38 295 LEU A CA 1
ATOM 2383 C C . LEU A 1 295 ? 22.380 0.957 8.941 1.00 51.38 295 LEU A C 1
ATOM 2385 O O . LEU A 1 295 ? 21.306 0.575 9.407 1.00 51.38 295 LEU A O 1
ATOM 2389 N N . SER A 1 296 ? 23.516 0.933 9.645 1.00 47.72 296 SER A N 1
ATOM 2390 C CA . SER A 1 296 ? 23.626 0.435 11.025 1.00 47.72 296 SER A CA 1
ATOM 2391 C C . SER A 1 296 ? 22.930 1.349 12.038 1.00 47.72 296 SER A C 1
ATOM 2393 O O . SER A 1 296 ? 22.373 0.855 13.015 1.00 47.72 296 SER A O 1
ATOM 2395 N N . CYS A 1 297 ? 22.877 2.663 11.794 1.00 49.38 297 CYS A N 1
ATOM 2396 C CA . CYS A 1 297 ? 22.120 3.605 12.627 1.00 49.38 297 CYS A CA 1
ATOM 2397 C C . CYS A 1 297 ? 20.594 3.415 12.528 1.00 49.38 297 CYS A C 1
ATOM 2399 O O . CYS A 1 297 ? 19.875 3.720 13.477 1.00 49.38 297 CYS A O 1
ATOM 2401 N N . HIS A 1 298 ? 20.094 2.873 11.412 1.00 48.94 298 HIS A N 1
ATOM 2402 C CA . HIS A 1 298 ? 18.660 2.638 11.179 1.00 48.94 298 HIS A CA 1
ATOM 2403 C C . HIS A 1 298 ? 18.166 1.264 11.672 1.00 48.94 298 HIS A C 1
ATOM 2405 O O . HIS A 1 298 ? 16.966 0.985 11.633 1.00 48.94 298 HIS A O 1
ATOM 2411 N N . GLY A 1 299 ? 19.061 0.403 12.170 1.00 41.28 299 GLY A N 1
ATOM 2412 C CA . GLY A 1 299 ? 18.725 -0.881 12.786 1.00 41.28 299 GLY A CA 1
ATOM 2413 C C . GLY A 1 299 ? 18.791 -0.815 14.310 1.00 41.28 299 GLY A C 1
ATOM 2414 O O . GLY A 1 299 ? 19.875 -0.949 14.856 1.00 41.28 299 GLY A O 1
ATOM 2415 N N . LYS A 1 300 ? 17.641 -0.622 14.985 1.00 42.06 300 LYS A N 1
ATOM 2416 C CA . LYS A 1 300 ? 17.431 -0.713 16.455 1.00 42.06 300 LYS A CA 1
ATOM 2417 C C . LYS A 1 300 ? 18.706 -0.517 17.303 1.00 42.06 300 LYS A C 1
ATOM 2419 O O . LYS A 1 300 ? 19.108 -1.422 18.032 1.00 42.06 300 LYS A O 1
ATOM 2424 N N . PHE A 1 301 ? 19.334 0.654 17.222 1.00 34.72 301 PHE A N 1
ATOM 2425 C CA . PHE A 1 301 ? 20.424 1.004 18.125 1.00 34.72 301 PHE A CA 1
ATOM 2426 C C . PHE A 1 301 ? 19.833 1.774 19.306 1.00 34.72 301 PHE A C 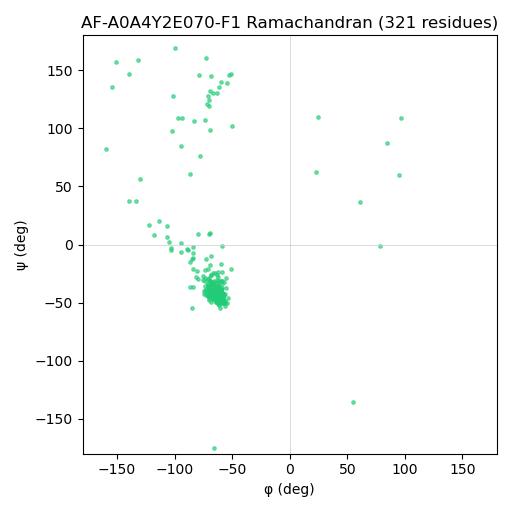1
ATOM 2428 O O . PHE A 1 301 ? 19.346 2.894 19.156 1.00 34.72 301 PHE A O 1
ATOM 2435 N N . ASP A 1 302 ? 19.813 1.141 20.477 1.00 34.28 302 ASP A N 1
ATOM 2436 C CA . ASP A 1 302 ? 19.394 1.771 21.725 1.00 34.28 302 ASP A CA 1
ATOM 2437 C C . ASP A 1 302 ? 20.448 2.822 22.120 1.00 34.28 302 ASP A C 1
ATOM 2439 O O . ASP A 1 302 ? 21.521 2.517 22.646 1.00 34.28 302 ASP A O 1
ATOM 2443 N N . ALA A 1 303 ? 20.158 4.083 21.793 1.00 38.62 303 ALA A N 1
ATOM 2444 C CA . ALA A 1 303 ? 21.033 5.237 21.998 1.00 38.62 303 ALA A CA 1
ATOM 2445 C C . ALA A 1 303 ? 21.219 5.624 23.482 1.00 38.62 303 ALA A C 1
ATOM 2447 O O . ALA A 1 303 ? 21.808 6.661 23.788 1.00 38.62 303 ALA A O 1
ATOM 2448 N N . SER A 1 304 ? 20.760 4.797 24.422 1.00 35.09 304 SER A N 1
ATOM 2449 C CA . SER A 1 304 ? 20.921 5.009 25.863 1.00 35.09 304 SER A CA 1
ATOM 2450 C C . SER A 1 304 ? 22.351 4.776 26.381 1.00 35.09 304 SER A C 1
ATOM 2452 O O . SER A 1 304 ? 22.667 5.216 27.488 1.00 35.09 304 SER A O 1
ATOM 2454 N N . ASN A 1 305 ? 23.253 4.180 25.586 1.00 30.55 305 ASN A N 1
ATOM 2455 C CA . ASN A 1 305 ? 24.641 3.913 25.998 1.00 30.55 305 ASN A CA 1
ATOM 2456 C C . ASN A 1 305 ? 25.715 4.862 25.433 1.00 30.55 305 ASN A C 1
ATOM 2458 O O . ASN A 1 305 ? 26.870 4.764 25.849 1.00 30.55 305 ASN A O 1
ATOM 2462 N N . LEU A 1 306 ? 25.385 5.833 24.571 1.00 34.06 306 LEU A N 1
ATOM 2463 C CA . LEU A 1 306 ? 26.376 6.812 24.094 1.00 34.06 306 LEU A CA 1
ATOM 2464 C C . LEU A 1 306 ? 26.494 8.003 25.059 1.00 34.06 306 LEU A C 1
ATOM 2466 O O . LEU A 1 306 ? 26.242 9.165 24.737 1.00 34.06 306 LEU A O 1
ATOM 2470 N N . LYS A 1 307 ? 26.877 7.710 26.302 1.00 30.98 307 LYS A N 1
ATOM 2471 C CA . LYS A 1 307 ? 27.238 8.745 27.267 1.00 30.98 307 LYS A CA 1
ATOM 2472 C C . LYS A 1 307 ? 28.604 9.300 26.861 1.00 30.98 307 LYS A C 1
ATOM 2474 O O . LYS A 1 307 ? 29.603 8.613 27.018 1.00 30.98 307 LYS A O 1
ATOM 2479 N N . ARG A 1 308 ? 28.590 10.528 26.322 1.00 40.94 308 ARG A N 1
ATOM 2480 C CA . ARG A 1 308 ? 29.708 11.481 26.162 1.00 40.94 308 ARG A CA 1
ATOM 2481 C C . ARG A 1 308 ? 31.101 10.850 26.123 1.00 40.94 308 ARG A C 1
ATOM 2483 O O . ARG A 1 308 ? 31.631 10.535 27.177 1.00 40.94 308 ARG A O 1
ATOM 2490 N N . ASN A 1 309 ? 31.731 10.863 24.952 1.00 27.80 309 ASN A N 1
ATOM 2491 C CA . ASN A 1 309 ? 33.133 11.265 24.810 1.00 27.80 309 ASN A CA 1
ATOM 2492 C C . ASN A 1 309 ? 33.387 11.659 23.349 1.00 27.80 309 ASN A C 1
ATOM 2494 O O . ASN A 1 309 ? 33.886 10.879 22.545 1.00 27.80 309 ASN A O 1
ATOM 2498 N N . CYS A 1 310 ? 33.023 12.900 23.009 1.00 38.34 310 CYS A N 1
ATOM 2499 C CA . CYS A 1 310 ? 33.722 13.604 21.941 1.00 38.34 310 CYS A CA 1
ATOM 2500 C C . CYS A 1 310 ? 35.200 13.712 22.339 1.00 38.34 310 CYS A C 1
ATOM 2502 O O . CYS A 1 310 ? 35.496 14.025 23.492 1.00 38.34 310 CYS A O 1
ATOM 2504 N N . CYS A 1 311 ? 36.075 13.519 21.351 1.00 35.94 311 CYS A N 1
ATOM 2505 C CA . CYS A 1 311 ? 37.537 13.636 21.372 1.00 35.94 311 CYS A CA 1
ATOM 2506 C C . CYS A 1 311 ? 38.310 12.316 21.581 1.00 35.94 311 CYS A C 1
ATOM 2508 O O . CYS A 1 311 ? 38.440 11.813 22.692 1.00 35.94 311 CYS A O 1
ATOM 2510 N N . LYS A 1 312 ? 38.958 11.896 20.478 1.00 36.22 312 LYS A N 1
ATOM 2511 C CA . LYS A 1 312 ? 40.009 10.869 20.310 1.00 36.22 312 LYS A CA 1
ATOM 2512 C C . LYS A 1 312 ? 39.545 9.414 20.163 1.00 36.22 312 LYS A C 1
ATOM 2514 O O . LYS A 1 312 ? 39.607 8.632 21.102 1.00 36.22 312 LYS A O 1
ATOM 2519 N N . LEU A 1 313 ? 39.264 9.016 18.923 1.00 34.38 313 LEU A N 1
ATOM 2520 C CA . LEU A 1 313 ? 39.476 7.636 18.477 1.00 34.38 313 LEU A CA 1
ATOM 2521 C C . LEU A 1 313 ? 40.853 7.545 17.812 1.00 34.38 313 LEU A C 1
ATOM 2523 O O . LEU A 1 313 ? 41.011 7.689 16.605 1.00 34.38 313 LEU A O 1
ATOM 2527 N N . THR A 1 314 ? 41.877 7.351 18.638 1.00 30.89 314 THR A N 1
ATOM 2528 C CA . THR A 1 314 ? 43.139 6.754 18.193 1.00 30.89 314 THR A CA 1
ATOM 2529 C C . THR A 1 314 ? 42.883 5.276 17.913 1.00 30.89 314 THR A C 1
ATOM 2531 O O . THR A 1 314 ? 42.358 4.572 18.772 1.00 30.89 314 THR A O 1
ATOM 2534 N N . MET A 1 315 ? 43.270 4.823 16.720 1.00 37.53 315 MET A N 1
ATOM 2535 C CA . MET A 1 315 ? 43.342 3.418 16.319 1.00 37.53 315 MET A CA 1
ATOM 2536 C C . MET A 1 315 ? 44.113 2.591 17.354 1.00 37.53 315 MET A C 1
ATOM 2538 O O . MET A 1 315 ? 45.340 2.617 17.369 1.00 37.53 315 MET A O 1
ATOM 2542 N N . GLN A 1 316 ? 43.412 1.839 18.198 1.00 34.94 316 GLN A N 1
ATOM 2543 C CA . GLN A 1 316 ? 43.981 0.711 18.927 1.00 34.94 316 GLN A CA 1
ATOM 2544 C C . GLN A 1 316 ? 42.870 -0.279 19.281 1.00 34.94 316 GLN A C 1
ATOM 2546 O O . GLN A 1 316 ? 41.812 0.109 19.766 1.00 34.94 316 GLN A O 1
ATOM 2551 N N . ASN A 1 317 ? 43.178 -1.558 19.061 1.00 32.41 317 ASN A N 1
ATOM 2552 C CA . ASN A 1 317 ? 42.406 -2.763 19.388 1.00 32.41 317 ASN A CA 1
ATOM 2553 C C . ASN A 1 317 ? 41.518 -3.332 18.269 1.00 32.41 317 ASN A C 1
ATOM 2555 O O . ASN A 1 317 ? 40.327 -3.562 18.434 1.00 32.41 317 ASN A O 1
ATOM 2559 N N . LEU A 1 318 ? 42.174 -3.694 17.163 1.00 35.50 318 LEU A N 1
ATOM 2560 C CA . LEU A 1 318 ? 41.721 -4.726 16.217 1.00 35.50 318 LEU A CA 1
ATOM 2561 C C . LEU A 1 318 ? 42.017 -6.165 16.712 1.00 35.50 318 LEU A C 1
ATOM 2563 O O . LEU A 1 318 ? 41.866 -7.115 15.954 1.00 35.50 318 LEU A O 1
ATOM 2567 N N . SER A 1 319 ? 42.456 -6.362 17.963 1.00 34.91 319 SER A N 1
ATOM 2568 C CA . SER A 1 319 ? 42.987 -7.652 18.442 1.00 34.91 319 SER A CA 1
ATOM 2569 C C . SER A 1 319 ? 42.083 -8.452 19.387 1.00 34.91 319 SER A C 1
ATOM 2571 O O . SER A 1 319 ? 42.529 -9.476 19.891 1.00 34.91 319 SER A O 1
ATOM 2573 N N . THR A 1 320 ? 40.834 -8.050 19.633 1.00 38.59 320 THR A N 1
ATOM 2574 C CA . THR A 1 320 ? 39.940 -8.777 20.566 1.00 38.59 32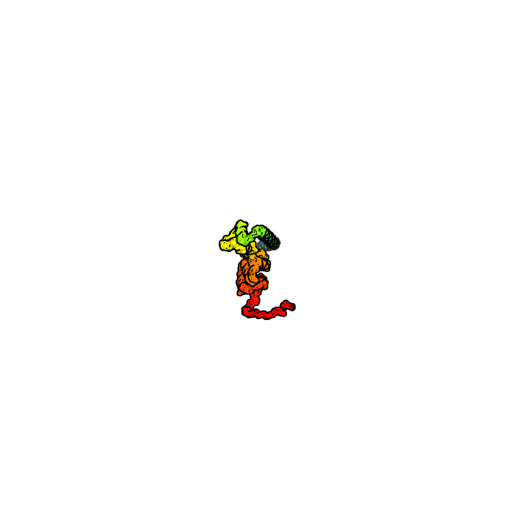0 THR A CA 1
ATOM 2575 C C . THR A 1 320 ? 38.672 -9.360 19.944 1.00 38.59 320 THR A C 1
ATOM 2577 O O . THR A 1 320 ? 37.843 -9.881 20.678 1.00 38.59 320 THR A O 1
ATOM 2580 N N . LEU A 1 321 ? 38.521 -9.340 18.614 1.00 33.56 321 LEU A N 1
ATOM 2581 C CA . LEU A 1 321 ? 37.326 -9.877 17.938 1.00 33.56 321 LEU A CA 1
ATOM 2582 C C . LEU A 1 321 ? 37.540 -11.213 17.196 1.00 33.56 321 LEU A C 1
ATOM 2584 O O . LEU A 1 321 ? 36.712 -11.594 16.375 1.00 33.56 321 LEU A O 1
ATOM 2588 N N . LEU A 1 322 ? 38.634 -11.930 17.481 1.00 36.88 322 LEU A N 1
ATOM 2589 C CA . LEU A 1 322 ? 38.891 -13.287 16.971 1.00 36.88 322 LEU A CA 1
ATOM 2590 C C . LEU A 1 322 ? 39.295 -14.266 18.090 1.00 36.88 322 LEU A C 1
ATOM 2592 O O . LEU A 1 322 ? 40.343 -14.908 18.018 1.00 36.88 322 LEU A O 1
ATOM 2596 N N . ALA A 1 323 ? 38.447 -14.388 19.112 1.00 33.91 323 ALA A N 1
ATOM 2597 C CA . ALA A 1 323 ? 38.387 -15.557 19.990 1.00 33.91 323 ALA A CA 1
ATOM 2598 C C . ALA A 1 323 ? 36.932 -15.826 20.384 1.00 33.91 323 ALA A C 1
ATOM 2600 O O . ALA A 1 323 ? 36.239 -14.847 20.739 1.00 33.91 323 ALA A O 1
#

Mean predicted aligned error: 18.73 Å

pLDDT: mean 77.37, std 18.43, range [27.8, 97.94]

Radius of gyration: 66.27 Å; Cα contacts (8 Å, |Δi|>4): 109; chains: 1; bounding box: 151×45×192 Å